Protein AF-A0A838EWS7-F1 (afdb_monomer)

Sequence (296 aa):
MIYLFLLLASFSAFATADIKCEATYDDVGITRQKVNSFNDYYYCFGFHHGRDRAWMMDYFRRVAQGRNAEVYGYSSLKSDLMMKLLDLPKLAARLYEGLPEQNKAWLKAYAQGATLGFQEGKNSQEFKDLDYAPEDWLPEHSILVLVLQSFDQTRKTFFRDYEEEKLKEKWKDKTEELFNEDTVPWSNTILKQGEYVTKTESVNTSYTPAQKLKLWENFPDVFGKESGSNNWVVGKAKSKDGYAMLANDPHLDLKTPLFWYWINIQTPEMNVIGGSVPGVPVIVSGTNGKVAWGLT

Secondary structure (DSSP, 8-state):
-----------------------EE-TT--EEEE-SSHHHHHHHHHHHHHHHHHHHHHHHHHHHHT-THHHHGGGGHHHHHHHHHHTHHHHHHHHHHTS-HHHHHHHHHHHHHHHHHHHHHTTSHHHHHTT-------HHHHHHHHHHHHHHHHHHHHHHHHHHHHHHHHHGGGHHHHHS--SS-TTT----TT-------------------TTGGGS--TT-S-EEEEEEEE-GGGSTTS--EEEEEEEE---SS-S-EEEEEE-SS-EEEEEE-TT--SEEEEE-SS-EE---

Solvent-accessible surface area (backbone atoms only — not comparable to full-atom values): 17131 Å² total; per-residue (Å²): 135,88,84,84,84,80,81,76,77,75,76,78,76,71,81,74,74,83,79,74,75,71,62,49,64,52,99,86,65,43,43,36,35,74,41,85,37,73,57,50,45,30,16,38,52,18,20,52,36,10,36,78,34,29,62,60,33,45,50,47,46,25,47,36,56,27,48,40,29,83,71,60,35,78,84,30,43,61,31,14,56,51,31,46,75,67,42,40,58,63,51,16,47,54,53,50,71,72,45,57,69,69,58,47,51,40,34,43,31,18,16,55,19,20,36,56,15,30,73,60,15,45,72,40,67,70,30,62,78,58,73,50,73,76,76,78,50,51,46,39,49,28,46,27,41,52,50,44,51,52,49,57,56,56,59,71,47,46,64,61,56,52,51,48,51,53,46,38,69,74,46,49,91,55,31,58,82,76,66,47,76,65,91,66,64,74,92,74,58,81,75,53,96,83,66,65,81,79,72,74,78,78,75,82,74,78,72,79,67,87,71,62,67,67,70,64,76,36,55,74,66,83,86,42,86,58,76,53,49,41,75,49,76,44,52,33,93,78,35,96,86,58,52,68,46,79,50,66,47,70,45,62,58,93,50,88,77,56,73,64,44,59,42,31,49,28,35,90,90,45,45,39,39,27,32,19,49,62,58,40,102,49,71,65,30,35,33,48,91,83,57,74,54,58,62,111

Structure (mmCIF, N/CA/C/O backbone):
data_AF-A0A838EWS7-F1
#
_entry.id   AF-A0A838EWS7-F1
#
loop_
_atom_site.group_PDB
_atom_site.id
_atom_site.type_symbol
_atom_site.label_atom_id
_atom_site.label_alt_id
_atom_site.label_comp_id
_atom_site.label_asym_id
_atom_site.label_entity_id
_atom_site.label_seq_id
_atom_site.pdbx_PDB_ins_code
_atom_site.Cartn_x
_atom_site.Cartn_y
_atom_site.Cartn_z
_atom_site.occupancy
_atom_site.B_iso_or_equiv
_atom_site.auth_seq_id
_atom_site.auth_comp_id
_atom_site.auth_asym_id
_atom_site.auth_atom_id
_atom_site.pdbx_PDB_model_num
ATOM 1 N N . MET A 1 1 ? 42.066 28.116 9.489 1.00 34.12 1 MET A N 1
ATOM 2 C CA . MET A 1 1 ? 41.026 28.506 8.508 1.00 34.12 1 MET A CA 1
ATOM 3 C C . MET A 1 1 ? 40.330 27.220 8.083 1.00 34.12 1 MET A C 1
ATOM 5 O O . MET A 1 1 ? 40.913 26.496 7.298 1.00 34.12 1 MET A O 1
ATOM 9 N N . ILE A 1 2 ? 39.343 26.703 8.834 1.00 29.03 2 ILE A N 1
ATOM 10 C CA . ILE A 1 2 ? 37.903 27.081 8.852 1.00 29.03 2 ILE A CA 1
ATOM 11 C C . ILE A 1 2 ? 37.365 27.024 7.398 1.00 29.03 2 ILE A C 1
ATOM 13 O O . ILE A 1 2 ? 37.847 27.792 6.578 1.00 29.03 2 ILE A O 1
ATOM 17 N N . TYR A 1 3 ? 36.501 26.096 6.967 1.00 27.31 3 TYR A N 1
ATOM 18 C CA . TYR A 1 3 ? 35.170 25.793 7.501 1.00 27.31 3 TYR A CA 1
ATOM 19 C C . TYR A 1 3 ? 34.743 24.323 7.343 1.00 27.31 3 TYR A C 1
ATOM 21 O O . TYR A 1 3 ? 34.798 23.733 6.270 1.00 27.31 3 TYR A O 1
ATOM 29 N N . LEU A 1 4 ? 34.241 23.811 8.463 1.00 27.64 4 LEU A N 1
ATOM 30 C CA . LEU A 1 4 ? 33.400 22.643 8.670 1.00 27.64 4 LEU A CA 1
ATOM 31 C C . LEU A 1 4 ? 31.947 23.085 8.398 1.00 27.64 4 LEU A C 1
ATOM 33 O O . LEU A 1 4 ? 31.461 23.971 9.100 1.00 27.64 4 LEU A O 1
ATOM 37 N N . PHE A 1 5 ? 31.252 22.517 7.410 1.00 28.75 5 PHE A N 1
ATOM 38 C CA . PHE A 1 5 ? 29.795 22.675 7.284 1.00 28.75 5 PHE A CA 1
ATOM 39 C C . PHE A 1 5 ? 29.113 21.420 7.834 1.00 28.75 5 PHE A C 1
ATOM 41 O O . PHE A 1 5 ? 28.802 20.474 7.117 1.00 28.75 5 PHE A O 1
ATOM 48 N N . LEU A 1 6 ? 28.916 21.429 9.154 1.00 29.55 6 LEU A N 1
ATOM 49 C CA . LEU A 1 6 ? 27.905 20.635 9.843 1.00 29.55 6 LEU A CA 1
ATOM 50 C C . LEU A 1 6 ? 26.537 21.219 9.477 1.00 29.55 6 LEU A C 1
ATOM 52 O O . LEU A 1 6 ? 26.121 22.233 10.035 1.00 29.55 6 LEU A O 1
ATOM 56 N N . LEU A 1 7 ? 25.827 20.583 8.549 1.00 28.06 7 LEU A N 1
ATOM 57 C CA . LEU A 1 7 ? 24.380 20.748 8.446 1.00 28.06 7 LEU A CA 1
ATOM 58 C C . LEU A 1 7 ? 23.741 19.861 9.517 1.00 28.06 7 LEU A C 1
ATOM 60 O O . LEU A 1 7 ? 23.366 18.716 9.281 1.00 28.06 7 LEU A O 1
ATOM 64 N N . LEU A 1 8 ? 23.669 20.410 10.730 1.00 30.83 8 LEU A N 1
ATOM 65 C CA . LEU A 1 8 ? 22.734 19.969 11.756 1.00 30.83 8 LEU A CA 1
ATOM 66 C C . LEU A 1 8 ? 21.324 20.265 11.237 1.00 30.83 8 LEU A C 1
ATOM 68 O O . LEU A 1 8 ? 20.799 21.360 11.428 1.00 30.83 8 LEU A O 1
ATOM 72 N N . ALA A 1 9 ? 20.715 19.291 10.565 1.00 30.58 9 ALA A N 1
ATOM 73 C CA . ALA A 1 9 ? 19.267 19.236 10.479 1.00 30.58 9 ALA A CA 1
ATOM 74 C C . ALA A 1 9 ? 18.768 18.878 11.882 1.00 30.58 9 ALA A C 1
ATOM 76 O O . ALA A 1 9 ? 18.755 17.719 12.296 1.00 30.58 9 ALA A O 1
ATOM 77 N N . SER A 1 10 ? 18.441 19.911 12.650 1.00 30.84 10 SER A N 1
ATOM 78 C CA . SER A 1 10 ? 17.681 19.807 13.882 1.00 30.84 10 SER A CA 1
ATOM 79 C C . SER A 1 10 ? 16.325 19.188 13.553 1.00 30.84 10 SER A C 1
ATOM 81 O O . SER A 1 10 ? 15.380 19.877 13.169 1.00 30.84 10 SER A O 1
ATOM 83 N N . PHE A 1 11 ? 16.225 17.867 13.704 1.00 35.53 11 PHE A N 1
ATOM 84 C CA . PHE A 1 11 ? 14.934 17.212 13.832 1.00 35.53 11 PHE A CA 1
ATOM 85 C C . PHE A 1 11 ? 14.245 17.833 15.040 1.00 35.53 11 PHE A C 1
ATOM 87 O O . PHE A 1 11 ? 14.649 17.649 16.189 1.00 35.53 11 PHE A O 1
ATOM 94 N N . SER A 1 12 ? 13.224 18.635 14.762 1.00 34.31 12 SER A N 1
ATOM 95 C CA . SER A 1 12 ? 12.277 19.081 15.764 1.00 34.31 12 SER A CA 1
ATOM 96 C C . SER A 1 12 ? 11.575 17.817 16.244 1.00 34.31 12 SER A C 1
ATOM 98 O O . SER A 1 12 ? 10.679 17.298 15.580 1.00 34.31 12 SER A O 1
ATOM 100 N N . ALA A 1 13 ? 12.040 17.277 17.369 1.00 37.78 13 ALA A N 1
ATOM 101 C CA . ALA A 1 13 ? 11.296 16.303 18.137 1.00 37.78 13 ALA A CA 1
ATOM 102 C C . ALA A 1 13 ? 10.003 16.996 18.577 1.00 37.78 13 ALA A C 1
ATOM 104 O O . ALA A 1 13 ? 9.960 17.684 19.596 1.00 37.78 13 ALA A O 1
ATOM 105 N N . PHE A 1 14 ? 8.946 16.865 17.776 1.00 38.53 14 PHE A N 1
ATOM 106 C CA . PHE A 1 14 ? 7.611 16.960 18.332 1.00 38.53 14 PHE A CA 1
ATOM 107 C C . PHE A 1 14 ? 7.547 15.856 19.377 1.00 38.53 14 PHE A C 1
ATOM 109 O O . PHE A 1 14 ? 7.643 14.678 19.041 1.00 38.53 14 PHE A O 1
ATOM 116 N N . ALA A 1 15 ? 7.477 16.252 20.644 1.00 38.16 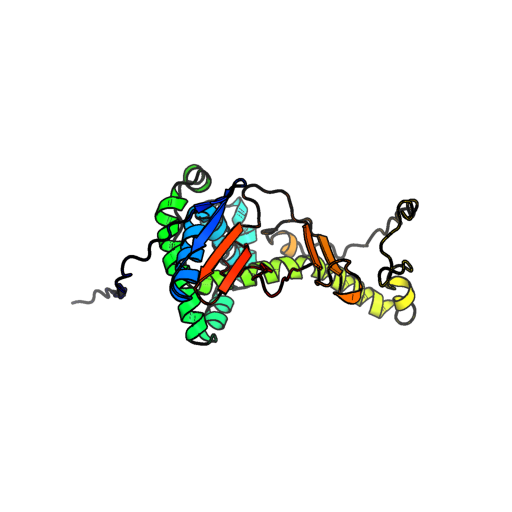15 ALA A N 1
ATOM 117 C CA . ALA A 1 15 ? 7.163 15.353 21.733 1.00 38.16 15 ALA A CA 1
ATOM 118 C C . ALA A 1 15 ? 5.838 14.662 21.380 1.00 38.16 15 ALA A C 1
ATOM 120 O O . ALA A 1 15 ? 4.768 15.264 21.468 1.00 38.16 15 ALA A O 1
ATOM 121 N N . THR A 1 16 ? 5.919 13.423 20.898 1.00 47.06 16 THR A N 1
ATOM 122 C CA . THR A 1 16 ? 4.774 12.539 20.714 1.00 47.06 16 THR A CA 1
ATOM 123 C C . THR A 1 16 ? 4.310 12.178 22.114 1.00 47.06 16 THR A C 1
ATOM 125 O O . THR A 1 16 ? 4.843 11.256 22.726 1.00 47.06 16 THR A O 1
ATOM 128 N N . ALA A 1 17 ? 3.400 12.967 22.676 1.00 45.25 17 ALA A N 1
ATOM 129 C CA . ALA A 1 17 ? 2.728 12.606 23.912 1.00 45.25 17 ALA A CA 1
ATOM 130 C C . ALA A 1 17 ? 2.122 11.202 23.738 1.00 45.25 17 ALA A C 1
ATOM 132 O O . ALA A 1 17 ? 1.230 11.057 22.916 1.00 45.25 17 ALA A O 1
ATOM 133 N N . ASP A 1 18 ? 2.667 10.196 24.433 1.00 63.56 18 ASP A N 1
ATOM 134 C CA . ASP A 1 18 ? 2.135 8.849 24.709 1.00 63.56 18 ASP A CA 1
ATOM 135 C C . ASP A 1 18 ? 1.035 8.296 23.766 1.00 63.56 18 ASP A C 1
ATOM 137 O O . ASP A 1 18 ? 0.013 7.784 24.234 1.00 63.56 18 ASP A O 1
ATOM 141 N N . ILE A 1 19 ? 1.205 8.351 22.436 1.00 71.69 19 ILE A N 1
ATOM 142 C CA . ILE A 1 19 ? 0.268 7.688 21.517 1.00 71.69 19 ILE A CA 1
ATOM 143 C C . ILE A 1 19 ? 0.533 6.188 21.619 1.00 71.69 19 ILE A C 1
ATOM 145 O O . ILE A 1 19 ? 1.453 5.648 21.005 1.00 71.69 19 ILE A O 1
ATOM 149 N N . LYS A 1 20 ? -0.274 5.508 22.430 1.00 81.75 20 LYS A N 1
ATOM 150 C CA . LYS A 1 20 ? -0.198 4.062 22.605 1.00 81.75 20 LYS A CA 1
ATOM 151 C C . LYS A 1 20 ? -0.985 3.364 21.509 1.00 81.75 20 LYS A C 1
ATOM 153 O O . LYS A 1 20 ? -2.216 3.388 21.503 1.00 81.75 20 LYS A O 1
ATOM 158 N N . CYS A 1 21 ? -0.276 2.693 20.606 1.00 89.00 21 CYS A N 1
ATOM 159 C CA . CYS A 1 21 ? -0.895 1.901 19.549 1.00 89.00 21 CYS A CA 1
ATOM 160 C C . CYS A 1 21 ? -1.284 0.486 20.006 1.00 89.00 21 CYS A C 1
ATOM 162 O O . CYS A 1 21 ? -1.006 -0.505 19.332 1.00 89.00 21 CYS A O 1
ATOM 164 N N . GLU A 1 22 ? -1.914 0.394 21.179 1.00 86.88 22 GLU A N 1
ATOM 165 C CA . GLU A 1 22 ? -2.384 -0.866 21.751 1.00 86.88 22 GLU A CA 1
ATOM 166 C C . GLU A 1 22 ? -3.564 -1.398 20.930 1.00 86.88 22 GLU A C 1
ATOM 168 O O . GLU A 1 22 ? -4.599 -0.742 20.791 1.00 86.88 22 GLU A O 1
ATOM 173 N N . ALA A 1 23 ? -3.395 -2.593 20.368 1.00 90.31 23 ALA A N 1
ATOM 174 C CA . ALA A 1 23 ? -4.413 -3.267 19.580 1.00 90.31 23 ALA A CA 1
ATOM 175 C C . ALA A 1 23 ? -4.850 -4.572 20.243 1.00 90.31 23 ALA A C 1
ATOM 177 O O . ALA A 1 23 ? -4.086 -5.243 20.934 1.00 90.31 23 ALA A O 1
ATOM 178 N N . THR A 1 24 ? -6.099 -4.929 19.979 1.00 94.12 24 THR A N 1
ATOM 179 C CA . THR A 1 24 ? -6.646 -6.263 20.233 1.00 94.12 24 THR A CA 1
ATOM 180 C C . THR A 1 24 ? -6.679 -7.039 18.923 1.00 94.12 24 THR A C 1
ATOM 182 O O . THR A 1 24 ? -6.632 -6.437 17.851 1.00 94.12 24 THR A O 1
ATOM 185 N N . TYR A 1 25 ? -6.777 -8.360 18.999 1.00 93.81 25 TYR A N 1
ATOM 186 C CA . TYR A 1 25 ? -6.922 -9.223 17.830 1.00 93.81 25 TYR A CA 1
ATOM 187 C C . TYR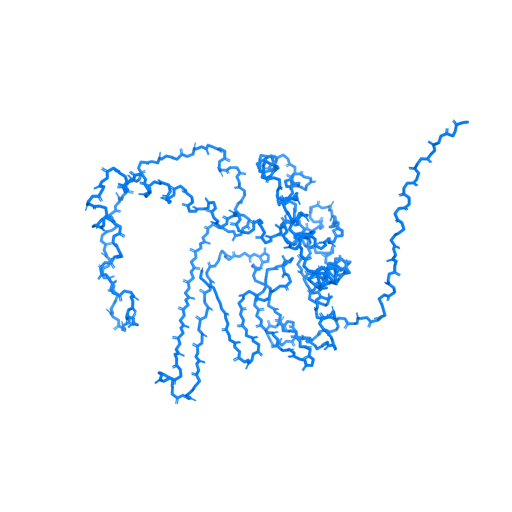 A 1 25 ? -8.222 -10.001 17.966 1.00 93.81 25 TYR A C 1
ATOM 189 O O . TYR A 1 25 ? -8.586 -10.389 19.078 1.00 93.81 25 TYR A O 1
ATOM 197 N N . ASP A 1 26 ? -8.935 -10.191 16.859 1.00 91.12 26 ASP A N 1
ATOM 198 C CA . ASP A 1 26 ? -10.060 -11.126 16.839 1.00 91.12 26 ASP A CA 1
ATOM 199 C C . ASP A 1 26 ? -9.598 -12.572 16.605 1.00 91.12 26 ASP A C 1
ATOM 201 O O . ASP A 1 26 ? -8.404 -12.849 16.472 1.00 91.12 26 ASP A O 1
ATOM 205 N N . ASP A 1 27 ? -10.553 -13.502 16.571 1.00 93.12 27 ASP A N 1
ATOM 206 C CA . ASP A 1 27 ? -10.301 -14.948 16.516 1.00 93.12 27 ASP A CA 1
ATOM 207 C C . ASP A 1 27 ? -9.531 -15.402 15.261 1.00 93.12 27 ASP A C 1
ATOM 209 O O . ASP A 1 27 ? -8.996 -16.509 15.232 1.00 93.12 27 ASP A O 1
ATOM 213 N N . VAL A 1 28 ? -9.459 -14.557 14.225 1.00 89.19 28 VAL A N 1
ATOM 214 C CA . VAL A 1 28 ? -8.700 -14.808 12.986 1.00 89.19 28 VAL A CA 1
ATOM 215 C C . VAL A 1 28 ? -7.443 -13.936 12.873 1.00 89.19 28 VAL A C 1
ATOM 217 O O . VAL A 1 28 ? -6.773 -13.945 11.842 1.00 89.19 28 VAL A O 1
ATOM 220 N N . GLY A 1 29 ? -7.096 -13.206 13.936 1.00 88.38 29 GLY A N 1
ATOM 221 C CA . GLY A 1 29 ? -5.864 -12.430 14.037 1.00 88.38 29 GLY A CA 1
ATOM 222 C C . GLY A 1 29 ? -5.916 -11.045 13.391 1.00 88.38 29 GLY A C 1
ATOM 223 O O . GLY A 1 29 ? -4.859 -10.448 13.189 1.00 88.38 29 GLY A O 1
ATOM 224 N N . ILE A 1 30 ? -7.097 -10.504 13.065 1.00 92.44 30 ILE A N 1
ATOM 225 C CA . ILE A 1 30 ? -7.194 -9.146 12.512 1.00 92.44 30 ILE A CA 1
ATOM 226 C C . ILE A 1 30 ? -6.965 -8.127 13.626 1.00 92.44 30 ILE A C 1
ATOM 228 O O . ILE A 1 30 ? -7.642 -8.139 14.657 1.00 92.44 30 ILE A O 1
ATOM 232 N N . THR A 1 31 ? -6.039 -7.201 13.383 1.00 94.44 31 THR A N 1
ATOM 233 C CA . THR A 1 31 ? -5.742 -6.073 14.268 1.00 94.44 31 THR A CA 1
ATOM 234 C C . THR A 1 31 ? -6.969 -5.171 14.415 1.00 94.44 31 THR A C 1
ATOM 236 O O . THR A 1 31 ? -7.507 -4.660 13.429 1.00 94.44 31 THR A O 1
ATOM 239 N N . ARG A 1 32 ? -7.397 -4.933 15.656 1.00 95.50 32 ARG A N 1
ATOM 240 C CA . ARG A 1 32 ? -8.494 -4.030 16.017 1.00 95.50 32 ARG A CA 1
ATOM 241 C C . ARG A 1 32 ? -8.025 -2.982 17.001 1.00 95.50 3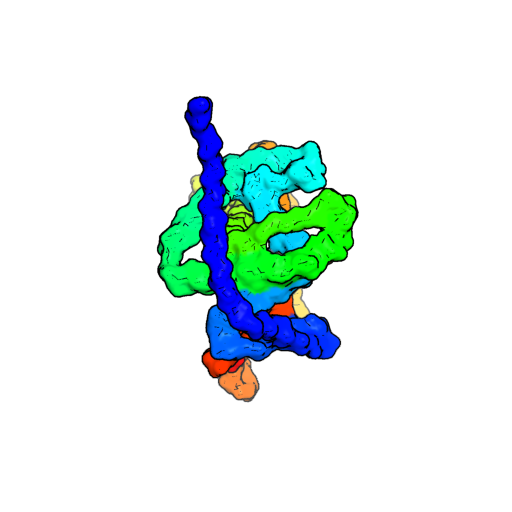2 ARG A C 1
ATOM 243 O O . ARG A 1 32 ? -7.532 -3.310 18.083 1.00 95.50 32 ARG A O 1
ATOM 250 N N . GLN A 1 33 ? -8.259 -1.723 16.662 1.00 94.31 33 GLN A N 1
ATOM 251 C CA . GLN A 1 33 ? -7.805 -0.608 17.471 1.00 94.31 33 GLN A CA 1
ATOM 252 C C . GLN A 1 33 ? -8.841 0.509 17.576 1.00 94.31 33 GLN A C 1
ATOM 254 O O . GLN A 1 33 ? -9.512 0.857 16.607 1.00 94.31 33 GLN A O 1
ATOM 259 N N . LYS A 1 34 ? -8.925 1.107 18.767 1.00 95.31 34 LYS A N 1
ATOM 260 C CA . LYS A 1 34 ? -9.632 2.365 19.014 1.00 95.31 34 LYS A CA 1
ATOM 261 C C . LYS A 1 34 ? -8.615 3.465 19.294 1.00 95.31 34 LYS A C 1
ATOM 263 O O . LYS A 1 34 ? -7.664 3.246 20.037 1.00 95.31 34 LYS A O 1
ATOM 268 N N . VAL A 1 35 ? -8.827 4.629 18.705 1.00 95.19 35 VAL A N 1
ATOM 269 C CA . VAL A 1 35 ? -7.994 5.825 18.845 1.00 95.19 35 VAL A CA 1
ATOM 270 C C . VAL A 1 35 ? -8.886 7.058 18.981 1.00 95.19 35 VAL A C 1
ATOM 272 O O . VAL A 1 35 ? -10.084 6.992 18.716 1.00 95.19 35 VAL A O 1
ATOM 275 N N . ASN A 1 36 ? -8.322 8.189 19.403 1.00 92.19 36 ASN A N 1
ATOM 276 C CA . ASN A 1 36 ? -9.114 9.364 19.781 1.00 92.19 36 ASN A CA 1
ATOM 277 C C . ASN A 1 36 ? -9.203 10.428 18.683 1.00 92.19 36 ASN A C 1
ATOM 279 O O . ASN A 1 36 ? -10.018 11.340 18.787 1.00 92.19 36 ASN A O 1
ATOM 283 N N . SER A 1 37 ? -8.373 10.337 17.642 1.00 92.88 37 SER A N 1
ATOM 284 C CA . SER A 1 37 ? -8.322 11.331 16.573 1.00 92.88 37 SER A CA 1
ATOM 285 C C . SER A 1 37 ? -7.896 10.727 15.235 1.00 92.88 37 SER A C 1
ATOM 287 O O . SER A 1 37 ? -7.316 9.642 15.170 1.00 92.88 37 SER A O 1
ATOM 289 N N . PHE A 1 38 ? -8.120 11.469 14.148 1.00 91.94 38 PHE A N 1
ATOM 290 C CA . PHE A 1 38 ? -7.576 11.115 12.834 1.00 91.94 38 PHE A CA 1
ATOM 291 C C . PHE A 1 38 ? -6.045 11.086 12.810 1.00 91.94 38 PHE A C 1
ATOM 293 O O . PHE A 1 38 ? -5.462 10.293 12.079 1.00 91.94 38 PHE A O 1
ATOM 300 N N . ASN A 1 39 ? -5.377 11.932 13.595 1.00 94.06 39 ASN A N 1
ATOM 301 C CA . ASN A 1 39 ? -3.919 11.921 13.648 1.00 94.06 39 ASN A CA 1
ATOM 302 C C . ASN A 1 39 ? -3.403 10.613 14.268 1.00 94.06 39 ASN A C 1
ATOM 304 O O . ASN A 1 39 ? -2.522 9.971 13.698 1.00 94.06 39 ASN A O 1
ATOM 308 N N . ASP A 1 40 ? -4.022 10.177 15.368 1.00 95.25 40 ASP A N 1
ATOM 309 C CA . ASP A 1 40 ? -3.713 8.899 16.021 1.00 95.25 40 ASP A CA 1
ATOM 310 C C . ASP A 1 40 ? -4.063 7.710 15.121 1.00 95.25 40 ASP A C 1
ATOM 312 O O . ASP A 1 40 ? -3.337 6.719 15.106 1.00 95.25 40 ASP A O 1
ATOM 316 N N . TYR A 1 41 ? -5.140 7.819 14.330 1.00 95.94 41 TYR A N 1
ATOM 317 C CA . TYR A 1 41 ? -5.495 6.825 13.314 1.00 95.94 41 TYR A CA 1
ATOM 318 C C . TYR A 1 41 ? -4.335 6.607 12.347 1.00 95.94 41 TYR A C 1
ATOM 320 O O . TYR A 1 41 ? -3.869 5.480 12.209 1.00 95.94 41 TYR A O 1
ATOM 328 N N . TYR A 1 42 ? -3.831 7.668 11.708 1.00 97.69 42 TYR A N 1
ATOM 329 C CA . TYR A 1 42 ? -2.754 7.526 10.729 1.00 97.69 42 TYR A CA 1
ATOM 330 C C . TYR A 1 42 ? -1.451 7.081 11.386 1.00 97.69 42 TYR A C 1
ATOM 332 O O . TYR A 1 42 ? -0.785 6.199 10.849 1.00 97.69 42 TYR A O 1
ATOM 340 N N . TYR A 1 43 ? -1.126 7.627 12.561 1.00 98.00 43 TYR A N 1
ATOM 341 C CA . TYR A 1 43 ? 0.044 7.219 13.333 1.00 98.00 43 TYR A CA 1
ATOM 342 C C . TYR A 1 43 ? 0.012 5.724 13.661 1.00 98.00 43 TYR A C 1
ATOM 344 O O . TYR A 1 43 ? 0.930 4.990 13.302 1.00 98.00 43 TYR A O 1
ATOM 352 N N . CYS A 1 44 ? -1.067 5.227 14.261 1.00 97.56 44 CYS A N 1
ATOM 353 C CA . CYS A 1 44 ? -1.137 3.820 14.626 1.00 97.56 44 CYS A CA 1
ATOM 354 C C . CYS A 1 44 ? -1.326 2.886 13.432 1.00 97.56 44 CYS A C 1
ATOM 356 O O . CYS A 1 44 ? -0.811 1.771 13.449 1.00 97.56 44 CYS A O 1
ATOM 358 N N . PHE A 1 45 ? -1.967 3.344 12.357 1.00 97.94 45 PHE A N 1
ATOM 359 C CA . PHE A 1 45 ? -1.985 2.605 11.100 1.00 97.94 45 PHE A CA 1
ATOM 360 C C . PHE A 1 45 ? -0.562 2.403 10.560 1.00 97.94 45 PHE A C 1
ATOM 362 O O . PHE A 1 45 ? -0.176 1.288 10.209 1.00 97.94 45 PHE A O 1
ATOM 369 N N . GLY A 1 46 ? 0.245 3.468 10.571 1.00 98.38 46 GLY A N 1
ATOM 370 C CA . GLY A 1 46 ? 1.665 3.405 10.245 1.00 98.38 46 GLY A CA 1
ATOM 371 C C . GLY A 1 46 ? 2.407 2.431 11.144 1.00 98.38 46 GLY A C 1
ATOM 372 O O . GLY A 1 46 ? 3.100 1.557 10.634 1.00 98.38 46 GLY A O 1
ATOM 373 N N . PHE A 1 47 ? 2.214 2.531 12.461 1.00 98.31 47 PHE A N 1
ATOM 374 C CA . PHE A 1 47 ? 2.846 1.645 13.439 1.00 98.31 47 PHE A CA 1
ATOM 375 C C . PHE A 1 47 ? 2.578 0.168 13.154 1.00 98.31 47 PHE A C 1
ATOM 377 O O . PHE A 1 47 ? 3.529 -0.603 13.082 1.00 98.31 47 PHE A O 1
ATOM 384 N N . HIS A 1 48 ? 1.324 -0.226 12.923 1.00 97.69 48 HIS A N 1
ATOM 385 C CA . HIS A 1 48 ? 0.975 -1.624 12.646 1.00 97.69 48 HIS A CA 1
ATOM 386 C C . HIS A 1 48 ? 1.557 -2.126 11.324 1.00 97.69 48 HIS A C 1
ATOM 388 O O . HIS A 1 48 ? 2.135 -3.211 11.278 1.00 97.69 48 HIS A O 1
ATOM 394 N N . HIS A 1 49 ? 1.499 -1.315 10.262 1.00 98.19 49 HIS A N 1
ATOM 395 C CA . HIS A 1 49 ? 2.195 -1.629 9.013 1.00 98.19 49 HIS A CA 1
ATOM 396 C C . HIS A 1 49 ? 3.710 -1.777 9.229 1.00 98.19 49 HIS A C 1
ATOM 398 O O . HIS A 1 49 ? 4.309 -2.734 8.745 1.00 98.19 49 HIS A O 1
ATOM 404 N N . GLY A 1 50 ? 4.329 -0.864 9.978 1.00 98.12 50 GLY A N 1
ATOM 405 C CA . GLY A 1 50 ? 5.757 -0.896 10.265 1.00 98.12 50 GLY A CA 1
ATOM 406 C C . GLY A 1 50 ? 6.160 -2.106 11.100 1.00 98.12 50 GLY A C 1
ATOM 407 O O . GLY A 1 50 ? 7.126 -2.781 10.773 1.00 98.12 50 GLY A O 1
ATOM 408 N N . ARG A 1 51 ? 5.403 -2.432 12.144 1.00 96.88 51 ARG A N 1
ATOM 409 C CA . ARG A 1 51 ? 5.675 -3.577 13.015 1.00 96.88 51 ARG A CA 1
ATOM 410 C C . ARG A 1 51 ? 5.547 -4.899 12.261 1.00 96.88 51 ARG A C 1
ATOM 412 O O . ARG A 1 51 ? 6.445 -5.732 12.329 1.00 96.88 51 ARG A O 1
ATOM 419 N N . ASP A 1 52 ? 4.460 -5.067 11.511 1.00 95.88 52 ASP A N 1
ATOM 420 C CA . ASP A 1 52 ? 4.093 -6.370 10.947 1.00 95.88 52 ASP A CA 1
ATOM 421 C C . ASP A 1 52 ? 4.634 -6.591 9.531 1.00 95.88 52 ASP A C 1
ATOM 423 O O . ASP A 1 52 ? 4.755 -7.731 9.086 1.00 95.88 52 ASP A O 1
ATOM 427 N N . ARG A 1 53 ? 4.913 -5.512 8.787 1.00 97.25 53 ARG A N 1
ATOM 428 C CA . ARG A 1 53 ? 5.233 -5.543 7.349 1.00 97.25 53 ARG A CA 1
ATOM 429 C C . ARG A 1 53 ? 6.453 -4.690 6.983 1.00 97.25 53 ARG A C 1
ATOM 431 O O . ARG A 1 53 ? 6.589 -4.319 5.816 1.00 97.25 53 ARG A O 1
ATOM 438 N N . ALA A 1 54 ? 7.355 -4.413 7.933 1.00 98.00 54 ALA A N 1
ATOM 439 C CA . ALA A 1 54 ? 8.551 -3.585 7.714 1.00 98.00 54 ALA A CA 1
ATOM 440 C C . ALA A 1 54 ? 9.336 -3.959 6.452 1.00 98.00 54 ALA A C 1
ATOM 442 O O . ALA A 1 54 ? 9.625 -3.093 5.628 1.00 98.00 54 ALA A O 1
ATOM 443 N N . TRP A 1 55 ? 9.657 -5.244 6.284 1.00 97.25 55 TRP A N 1
ATOM 444 C CA . TRP A 1 55 ? 10.441 -5.698 5.138 1.00 97.25 55 TRP A CA 1
ATOM 445 C C . TRP A 1 55 ? 9.711 -5.476 3.815 1.00 97.25 55 TRP A C 1
ATOM 447 O O . TRP A 1 55 ? 10.298 -4.969 2.867 1.00 97.25 55 TRP A O 1
ATOM 457 N N . MET A 1 56 ? 8.407 -5.764 3.761 1.00 96.81 56 MET A N 1
ATOM 458 C CA . MET A 1 56 ? 7.602 -5.558 2.555 1.00 96.81 56 MET A CA 1
ATOM 459 C C . MET A 1 56 ? 7.509 -4.069 2.188 1.00 96.81 56 MET A C 1
ATOM 461 O O . MET A 1 56 ? 7.635 -3.714 1.017 1.00 96.81 56 MET A O 1
ATOM 465 N N . MET A 1 57 ? 7.347 -3.192 3.183 1.00 98.31 57 MET A N 1
ATOM 466 C CA . MET A 1 57 ? 7.367 -1.741 2.980 1.00 98.31 57 MET A CA 1
ATOM 467 C C . MET A 1 57 ? 8.711 -1.264 2.418 1.00 98.31 57 MET A C 1
ATOM 469 O O . MET A 1 57 ? 8.743 -0.532 1.426 1.00 98.31 57 MET A O 1
ATOM 473 N N . ASP A 1 58 ? 9.819 -1.686 3.032 1.00 98.06 58 ASP A N 1
ATOM 474 C CA . ASP A 1 58 ? 11.166 -1.328 2.588 1.00 98.06 58 ASP A CA 1
ATOM 475 C C . ASP A 1 58 ? 11.470 -1.873 1.184 1.00 98.06 58 ASP A C 1
ATOM 477 O O . ASP A 1 58 ? 11.945 -1.123 0.330 1.00 98.06 58 ASP A O 1
ATOM 481 N N . TYR A 1 59 ? 11.095 -3.125 0.907 1.00 96.81 59 TYR A N 1
ATOM 482 C CA . TYR A 1 59 ? 11.209 -3.746 -0.410 1.00 96.81 59 TYR A CA 1
ATOM 483 C C . TYR A 1 59 ? 10.484 -2.928 -1.487 1.00 96.81 59 TYR A C 1
ATOM 485 O O . TYR A 1 59 ? 11.095 -2.559 -2.492 1.00 96.81 59 TYR A O 1
ATOM 493 N N . PHE A 1 60 ? 9.215 -2.559 -1.271 1.00 97.56 60 PHE A N 1
ATOM 494 C CA . PHE A 1 60 ? 8.462 -1.751 -2.238 1.00 97.56 60 PHE A CA 1
ATOM 495 C C . PHE A 1 60 ? 9.116 -0.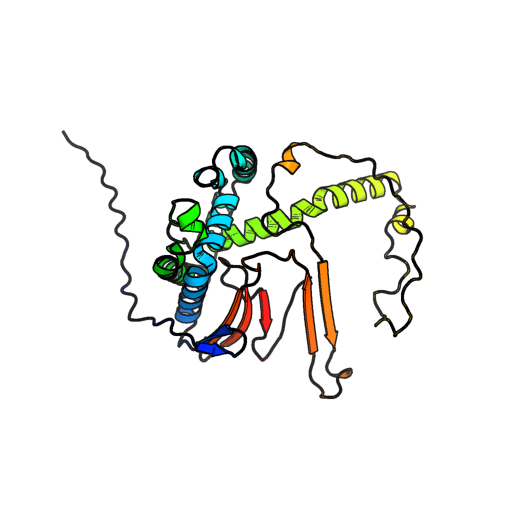391 -2.492 1.00 97.56 60 PHE A C 1
ATOM 497 O O . PHE A 1 60 ? 9.269 0.014 -3.647 1.00 97.56 60 PHE A O 1
ATOM 504 N N . ARG A 1 61 ? 9.557 0.303 -1.435 1.00 97.94 61 ARG A N 1
ATOM 505 C CA . ARG A 1 61 ? 10.279 1.574 -1.577 1.00 97.94 61 ARG A CA 1
ATOM 506 C C . ARG A 1 61 ? 11.568 1.397 -2.381 1.00 97.94 61 ARG A C 1
ATOM 508 O O . ARG A 1 61 ? 11.820 2.188 -3.289 1.00 97.94 61 ARG A O 1
ATOM 515 N N . ARG A 1 62 ? 12.379 0.380 -2.075 1.00 97.94 62 ARG A N 1
ATOM 516 C CA . ARG A 1 62 ? 13.658 0.127 -2.759 1.00 97.94 62 ARG A CA 1
ATOM 517 C C . ARG A 1 62 ? 13.460 -0.189 -4.229 1.00 97.94 62 ARG A C 1
ATOM 519 O O . ARG A 1 62 ? 14.189 0.354 -5.057 1.00 97.94 62 ARG A O 1
ATOM 526 N N . VAL A 1 63 ? 12.452 -0.990 -4.570 1.00 97.38 63 VAL A N 1
ATOM 527 C CA . VAL A 1 63 ? 12.102 -1.234 -5.971 1.00 97.38 63 VAL A CA 1
ATOM 528 C C . VAL A 1 63 ? 11.707 0.072 -6.660 1.00 97.38 63 VAL A C 1
ATOM 530 O O . VAL A 1 63 ? 12.254 0.391 -7.713 1.00 97.38 63 VAL A O 1
ATOM 533 N N . ALA A 1 64 ? 10.835 0.879 -6.052 1.00 97.81 64 ALA A N 1
ATOM 534 C CA . ALA A 1 64 ? 10.418 2.156 -6.631 1.00 97.81 64 ALA A CA 1
ATOM 535 C C . ALA A 1 64 ? 11.577 3.156 -6.820 1.00 97.81 64 ALA A C 1
ATOM 537 O O . ALA A 1 64 ? 11.562 3.947 -7.761 1.00 97.81 64 ALA A O 1
ATOM 538 N N . GLN A 1 65 ? 12.586 3.120 -5.946 1.00 98.12 65 GLN A N 1
ATOM 539 C CA . GLN A 1 65 ? 13.793 3.956 -6.023 1.00 98.12 65 GLN A CA 1
ATOM 540 C C . GLN A 1 65 ? 14.877 3.391 -6.964 1.00 98.12 65 GLN A C 1
ATOM 542 O O . GLN A 1 65 ? 15.887 4.061 -7.220 1.00 98.12 65 GLN A O 1
ATOM 547 N N . GLY A 1 66 ? 14.713 2.154 -7.444 1.00 97.69 66 GLY A N 1
ATOM 548 C CA . GLY A 1 66 ? 15.769 1.404 -8.122 1.00 97.69 66 GLY A CA 1
ATOM 549 C C . GLY A 1 66 ? 17.015 1.266 -7.243 1.00 97.69 66 GLY A C 1
ATOM 550 O O . GLY A 1 66 ? 18.101 1.696 -7.636 1.00 97.69 66 GLY A O 1
ATOM 551 N N . ARG A 1 67 ? 16.820 0.775 -6.015 1.00 97.75 67 ARG A N 1
ATOM 552 C CA . ARG A 1 67 ? 17.838 0.542 -4.972 1.00 97.75 67 ARG A CA 1
ATOM 553 C C . ARG A 1 67 ? 17.795 -0.894 -4.433 1.00 97.75 67 ARG A C 1
ATOM 555 O O . ARG A 1 67 ? 18.297 -1.168 -3.344 1.00 97.75 67 ARG A O 1
ATOM 562 N N . ASN A 1 68 ? 17.150 -1.818 -5.138 1.00 96.00 68 ASN A N 1
ATOM 563 C CA . ASN A 1 68 ? 17.009 -3.194 -4.678 1.00 96.00 68 ASN A CA 1
ATOM 564 C C . ASN A 1 68 ? 18.348 -3.962 -4.735 1.00 96.00 68 ASN A C 1
ATOM 566 O O . ASN A 1 68 ? 18.596 -4.849 -3.923 1.00 96.00 68 ASN A O 1
ATOM 570 N N . ALA A 1 69 ? 19.261 -3.585 -5.631 1.00 97.31 69 ALA A N 1
ATOM 571 C CA . ALA A 1 69 ? 20.611 -4.138 -5.735 1.00 97.31 69 ALA A CA 1
ATOM 572 C C . ALA A 1 69 ? 21.498 -3.835 -4.515 1.00 97.31 69 ALA A C 1
ATOM 574 O O . ALA A 1 69 ? 22.489 -4.531 -4.317 1.00 97.31 69 ALA A O 1
ATOM 575 N N . GLU A 1 70 ? 21.142 -2.857 -3.675 1.00 97.19 70 GLU A N 1
ATOM 576 C CA . GLU A 1 70 ? 21.817 -2.633 -2.385 1.00 97.19 70 GLU A CA 1
ATOM 577 C C . GLU A 1 70 ? 21.632 -3.816 -1.423 1.00 97.19 70 GLU A C 1
ATOM 579 O O . GLU A 1 70 ? 22.472 -4.027 -0.557 1.00 97.19 70 GLU A O 1
ATOM 584 N N . VAL A 1 71 ? 20.555 -4.592 -1.597 1.00 96.38 71 VAL A N 1
ATOM 585 C CA . VAL A 1 71 ? 20.207 -5.749 -0.757 1.00 96.38 71 VAL A CA 1
ATOM 586 C C . VAL A 1 71 ? 20.454 -7.066 -1.502 1.00 96.38 71 VAL A C 1
ATOM 588 O O . VAL A 1 71 ? 21.066 -7.983 -0.971 1.00 96.38 71 VAL A O 1
ATOM 591 N N . TYR A 1 72 ? 20.032 -7.163 -2.768 1.00 94.00 72 TYR A N 1
ATOM 592 C CA . TYR A 1 72 ? 20.094 -8.409 -3.557 1.00 94.00 72 TYR A CA 1
ATOM 593 C C . TYR A 1 72 ? 21.283 -8.487 -4.528 1.00 94.00 72 TYR A C 1
ATOM 595 O O . TYR A 1 72 ? 21.401 -9.433 -5.321 1.00 94.00 72 TYR A O 1
ATOM 603 N N . GLY A 1 73 ? 22.151 -7.475 -4.521 1.00 94.69 73 GLY A N 1
ATOM 604 C CA . GLY A 1 73 ? 23.333 -7.402 -5.371 1.00 94.69 73 GLY A CA 1
ATOM 605 C C . GLY A 1 73 ? 23.018 -7.387 -6.870 1.00 94.69 73 GLY A C 1
ATOM 606 O O . GLY A 1 73 ? 21.972 -6.918 -7.331 1.00 94.69 73 GLY A O 1
ATOM 607 N N . TYR A 1 74 ? 23.945 -7.939 -7.657 1.00 94.81 74 TYR A N 1
ATOM 608 C CA . TYR A 1 74 ? 23.921 -7.889 -9.124 1.00 94.81 74 TYR A CA 1
ATOM 609 C C . TYR A 1 74 ? 22.657 -8.470 -9.772 1.00 94.81 74 TYR A C 1
ATOM 611 O O . TYR A 1 74 ? 22.317 -8.071 -10.887 1.00 94.81 74 TYR A O 1
ATOM 619 N N . SER A 1 75 ? 21.946 -9.371 -9.087 1.00 91.75 75 SER A N 1
ATOM 620 C CA . SER A 1 75 ? 20.701 -9.971 -9.585 1.00 91.75 75 SER A CA 1
ATOM 621 C C . SER A 1 75 ? 19.601 -8.931 -9.849 1.00 91.75 75 SER A C 1
ATOM 623 O O . SER A 1 75 ? 18.821 -9.094 -10.784 1.00 91.75 75 SER A O 1
ATOM 625 N N . SER A 1 76 ? 19.587 -7.834 -9.082 1.00 94.44 76 SER A N 1
ATOM 626 C CA . SER A 1 76 ? 18.595 -6.753 -9.178 1.00 94.44 76 SER A CA 1
ATOM 627 C C . SER A 1 76 ? 19.103 -5.514 -9.926 1.00 94.44 76 SER A C 1
ATOM 629 O O . SER A 1 76 ? 18.355 -4.558 -10.117 1.00 94.44 76 SER A O 1
ATOM 631 N N . LEU A 1 77 ? 20.356 -5.503 -10.396 1.00 94.38 77 LEU A N 1
ATOM 632 C CA . LEU A 1 77 ? 20.948 -4.307 -11.008 1.00 94.38 77 LEU A CA 1
ATOM 633 C C . LEU A 1 77 ? 20.204 -3.871 -12.281 1.00 94.38 77 LEU A C 1
ATOM 635 O O . LEU A 1 77 ? 20.010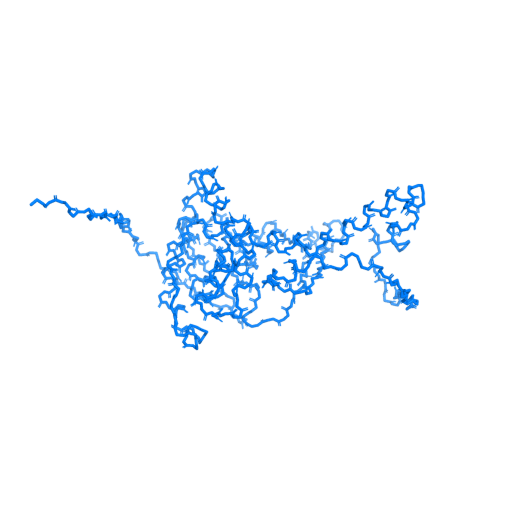 -2.681 -12.515 1.00 94.38 77 LEU A O 1
ATOM 639 N N . LYS A 1 78 ? 19.756 -4.829 -13.101 1.00 92.25 78 LYS A N 1
ATOM 640 C CA . LYS A 1 78 ? 19.006 -4.525 -14.330 1.00 92.25 78 LYS A CA 1
ATOM 641 C C . LYS A 1 78 ? 17.649 -3.892 -14.030 1.00 92.25 78 LYS A C 1
ATOM 643 O O . LYS A 1 78 ? 17.301 -2.903 -14.670 1.00 92.25 78 LYS A O 1
ATOM 648 N N . SER A 1 79 ? 16.912 -4.432 -13.060 1.00 92.50 79 SER A N 1
ATOM 649 C CA . SER A 1 79 ? 15.628 -3.862 -12.648 1.00 92.50 79 SER A CA 1
ATOM 650 C C . SER A 1 79 ? 15.798 -2.495 -12.005 1.00 92.50 79 SER A C 1
ATOM 652 O O . SER A 1 79 ? 15.025 -1.591 -12.300 1.00 92.50 79 SER A O 1
ATOM 654 N N . ASP A 1 80 ? 16.848 -2.300 -11.211 1.00 96.44 80 ASP A N 1
ATOM 655 C CA . ASP A 1 80 ? 17.143 -1.003 -10.607 1.00 96.44 80 ASP A CA 1
ATOM 656 C C . ASP A 1 80 ? 17.414 0.072 -11.655 1.00 96.44 80 ASP A C 1
ATOM 658 O O . ASP A 1 80 ? 16.847 1.161 -11.578 1.00 96.44 80 ASP A O 1
ATOM 662 N N . LEU A 1 81 ? 18.233 -0.239 -12.666 1.00 94.44 81 LEU A N 1
ATOM 663 C CA . LEU A 1 81 ? 18.483 0.675 -13.780 1.00 94.44 81 LEU A CA 1
ATOM 664 C C . LEU A 1 81 ? 17.180 1.046 -14.490 1.00 94.44 81 LEU A C 1
ATOM 666 O O . LEU A 1 81 ? 16.968 2.220 -14.784 1.00 94.44 81 LEU A O 1
ATOM 670 N N . MET A 1 82 ? 16.284 0.079 -14.701 1.00 92.62 82 MET A N 1
ATOM 671 C CA . MET A 1 82 ? 14.983 0.354 -15.304 1.00 92.62 82 MET A CA 1
ATOM 672 C C . MET A 1 82 ? 14.100 1.250 -14.442 1.00 92.62 82 MET A C 1
ATOM 674 O O . MET A 1 82 ? 13.534 2.219 -14.944 1.00 92.62 82 MET A O 1
ATOM 678 N N . MET A 1 83 ? 14.007 0.967 -13.144 1.00 95.56 83 MET A N 1
ATOM 679 C CA . MET A 1 83 ? 13.207 1.762 -12.214 1.00 95.56 83 MET A CA 1
ATOM 680 C C . MET A 1 83 ? 13.753 3.185 -12.059 1.00 95.56 83 MET A C 1
ATOM 682 O O . MET A 1 83 ? 12.973 4.134 -11.978 1.00 95.56 83 MET A O 1
ATOM 686 N N . LYS A 1 84 ? 15.079 3.370 -12.121 1.00 95.75 84 LYS A N 1
ATOM 687 C CA . LYS A 1 84 ? 15.704 4.701 -12.117 1.00 95.75 84 LYS A CA 1
ATOM 688 C C . LYS A 1 84 ? 15.321 5.551 -13.328 1.00 95.75 84 LYS A C 1
ATOM 690 O O . LYS A 1 84 ? 15.206 6.762 -13.176 1.00 95.75 84 LYS A O 1
ATOM 695 N N . LEU A 1 85 ? 15.085 4.951 -14.500 1.00 93.50 85 LEU A N 1
ATOM 696 C CA . LEU A 1 85 ? 14.652 5.696 -15.694 1.00 93.50 85 LEU A CA 1
ATOM 697 C C . LEU A 1 85 ? 13.265 6.331 -15.530 1.00 93.50 85 LEU A C 1
ATOM 699 O O . LEU A 1 85 ? 12.973 7.321 -16.197 1.00 93.50 85 LEU A O 1
ATOM 703 N N . LEU A 1 86 ? 12.420 5.779 -14.656 1.00 94.00 86 LEU A N 1
ATOM 704 C CA . LEU A 1 86 ? 11.082 6.312 -14.390 1.00 94.00 86 LEU A CA 1
ATOM 705 C C . LEU A 1 86 ? 11.098 7.527 -13.453 1.00 94.00 86 LEU A C 1
ATOM 707 O O . LEU A 1 86 ? 10.144 8.301 -13.452 1.00 94.00 86 LEU A O 1
ATOM 711 N N . ASP A 1 87 ? 12.146 7.664 -12.633 1.00 96.50 87 ASP A N 1
ATOM 712 C CA . ASP A 1 87 ? 12.296 8.713 -11.614 1.00 96.50 87 ASP A CA 1
ATOM 713 C C . ASP A 1 87 ? 11.041 8.886 -10.725 1.00 96.50 87 ASP A C 1
ATOM 715 O O . ASP A 1 87 ? 10.583 9.994 -10.416 1.00 96.50 87 ASP A O 1
ATOM 719 N N . LEU A 1 88 ? 10.460 7.752 -10.304 1.00 97.94 88 LEU A N 1
ATOM 720 C CA . LEU A 1 88 ? 9.292 7.727 -9.418 1.00 97.94 88 LEU A CA 1
ATOM 721 C C . LEU A 1 88 ? 9.503 8.509 -8.108 1.00 97.94 88 LEU A C 1
ATOM 723 O O . LEU A 1 88 ? 8.548 9.156 -7.673 1.00 97.94 88 LEU A O 1
ATOM 727 N N . PRO A 1 89 ? 10.704 8.535 -7.484 1.00 98.31 89 PRO A N 1
ATOM 728 C CA . PRO A 1 89 ? 10.938 9.346 -6.290 1.00 98.31 89 PRO A CA 1
ATOM 729 C C . PRO A 1 89 ? 10.681 10.838 -6.519 1.00 98.31 89 PRO A C 1
ATOM 731 O O . PRO A 1 89 ? 9.999 11.473 -5.715 1.00 98.31 89 PRO A O 1
ATOM 734 N N . LYS A 1 90 ? 11.143 11.400 -7.645 1.00 98.19 90 LYS A N 1
ATOM 735 C CA . LYS A 1 90 ? 10.892 12.807 -7.983 1.00 98.19 90 LYS A CA 1
ATOM 736 C C . LYS A 1 90 ? 9.414 13.082 -8.245 1.00 98.19 90 LYS A C 1
ATOM 738 O O . LYS A 1 90 ? 8.922 14.163 -7.917 1.00 98.19 90 LYS A O 1
ATOM 743 N N . LEU A 1 91 ? 8.698 12.130 -8.846 1.00 98.25 91 LEU A N 1
ATOM 744 C CA . LEU A 1 91 ? 7.249 12.232 -9.015 1.00 98.25 91 LEU A CA 1
ATOM 745 C C . LEU A 1 91 ? 6.530 12.216 -7.658 1.00 98.25 91 LEU A C 1
ATOM 747 O O . LEU A 1 91 ? 5.704 13.091 -7.410 1.00 98.25 91 LEU A O 1
ATOM 751 N N . ALA A 1 92 ? 6.874 11.281 -6.770 1.00 98.56 92 ALA A N 1
ATOM 752 C CA . ALA A 1 92 ? 6.276 11.166 -5.442 1.00 98.56 92 ALA A CA 1
ATOM 753 C C . ALA A 1 92 ? 6.512 12.422 -4.587 1.00 98.56 92 ALA A C 1
ATOM 755 O O . ALA A 1 92 ? 5.567 12.923 -3.980 1.00 98.56 92 ALA A O 1
ATOM 756 N N . ALA A 1 93 ? 7.728 12.978 -4.605 1.00 98.38 93 ALA A N 1
ATOM 757 C CA . ALA A 1 93 ? 8.052 14.225 -3.911 1.00 98.38 93 ALA A CA 1
ATOM 758 C C . ALA A 1 93 ? 7.208 15.404 -4.423 1.00 98.38 93 ALA A C 1
ATOM 760 O O . ALA A 1 93 ? 6.576 16.104 -3.636 1.00 98.38 93 ALA A O 1
ATOM 761 N N . ARG A 1 94 ? 7.102 15.572 -5.748 1.00 98.50 94 ARG A N 1
ATOM 762 C CA . ARG A 1 94 ? 6.275 16.627 -6.359 1.00 98.50 94 ARG A CA 1
ATOM 763 C C . ARG A 1 94 ? 4.793 16.478 -6.009 1.00 98.50 94 ARG A C 1
ATOM 765 O O . ARG A 1 94 ? 4.120 17.467 -5.732 1.00 98.50 94 ARG A O 1
ATOM 772 N N . LEU A 1 95 ? 4.274 15.248 -6.044 1.00 98.31 95 LEU A N 1
ATOM 773 C CA . LEU A 1 95 ? 2.891 14.963 -5.661 1.00 98.31 95 LEU A CA 1
ATOM 774 C C . LEU A 1 95 ? 2.660 15.299 -4.187 1.00 98.31 95 LEU A C 1
ATOM 776 O O . LEU A 1 95 ? 1.675 15.958 -3.874 1.00 98.31 95 LEU A O 1
ATOM 780 N N . TYR A 1 96 ? 3.583 14.912 -3.303 1.00 98.50 96 TYR A N 1
ATOM 781 C CA . TYR A 1 96 ? 3.526 15.243 -1.882 1.00 98.50 96 TYR A CA 1
ATOM 782 C C . TYR A 1 96 ? 3.520 16.757 -1.638 1.00 98.50 96 TYR A C 1
ATOM 784 O O . TYR A 1 96 ? 2.686 17.249 -0.879 1.00 98.50 96 TYR A O 1
ATOM 792 N N . GLU A 1 97 ? 4.398 17.510 -2.304 1.00 98.19 97 GLU A N 1
ATOM 793 C CA . GLU A 1 97 ? 4.462 18.974 -2.208 1.00 98.19 97 GLU A CA 1
ATOM 794 C C . GLU A 1 97 ? 3.142 19.647 -2.610 1.00 98.19 97 GLU A C 1
ATOM 796 O O . GLU A 1 97 ? 2.730 20.617 -1.967 1.00 98.19 97 GLU A O 1
ATOM 801 N N . GLY A 1 98 ? 2.463 19.102 -3.625 1.00 98.12 98 GLY A N 1
ATOM 802 C CA . GLY A 1 98 ? 1.180 19.595 -4.127 1.00 98.12 98 GLY A CA 1
ATOM 803 C C . GLY A 1 98 ? -0.046 19.221 -3.286 1.00 98.12 98 GLY A C 1
ATOM 804 O O . GLY A 1 98 ? -1.140 19.702 -3.581 1.00 98.12 98 GLY A O 1
ATOM 805 N N . LEU A 1 99 ? 0.093 18.377 -2.257 1.00 97.94 99 LEU A N 1
ATOM 806 C CA . LEU A 1 99 ? -1.034 17.995 -1.402 1.00 97.94 99 LEU A CA 1
ATOM 807 C C . LEU A 1 99 ? -1.477 19.138 -0.471 1.00 97.94 99 LEU A C 1
ATOM 809 O O . LEU A 1 99 ? -0.644 19.928 -0.018 1.00 97.94 99 LEU A O 1
ATOM 813 N N . PRO A 1 100 ? -2.768 19.185 -0.087 1.00 98.38 100 PRO A N 1
ATOM 814 C CA . PRO A 1 100 ? -3.221 20.042 1.004 1.00 98.38 100 PRO A CA 1
ATOM 815 C C . PRO A 1 100 ? -2.456 19.757 2.306 1.00 98.38 100 PRO A C 1
ATOM 817 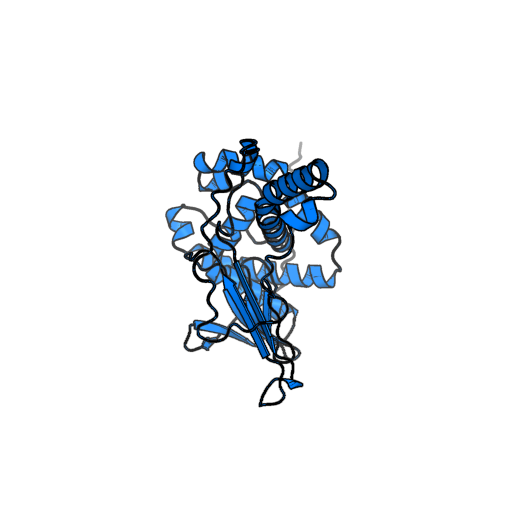O O . PRO A 1 100 ? -2.119 18.607 2.599 1.00 98.38 100 PRO A O 1
ATOM 820 N N . GLU A 1 101 ? -2.242 20.785 3.133 1.00 97.88 101 GLU A N 1
ATOM 821 C CA . GLU A 1 101 ? -1.483 20.656 4.392 1.00 97.88 101 GLU A CA 1
ATOM 822 C C . GLU A 1 101 ? -2.063 19.599 5.340 1.00 97.88 101 GLU A C 1
ATOM 824 O O . GLU A 1 101 ? -1.315 18.881 6.003 1.00 97.88 101 GLU A O 1
ATOM 829 N N . GLN A 1 102 ? -3.387 19.427 5.341 1.00 96.44 102 GLN A N 1
ATOM 830 C CA . GLN A 1 102 ? -4.050 18.379 6.115 1.00 96.44 102 GLN A CA 1
ATOM 831 C C . GLN A 1 102 ? -3.609 16.969 5.684 1.00 96.44 102 GLN A C 1
ATOM 833 O O . GLN A 1 102 ? -3.305 16.127 6.527 1.00 96.44 102 GLN A O 1
ATOM 838 N N . ASN A 1 103 ? -3.528 16.707 4.377 1.00 96.44 103 ASN A N 1
ATOM 839 C CA . ASN A 1 103 ? -3.081 15.421 3.842 1.00 96.44 103 ASN A CA 1
ATOM 840 C C . ASN A 1 103 ? -1.592 15.194 4.120 1.00 96.44 103 ASN A C 1
ATOM 842 O O . ASN A 1 103 ? -1.197 14.082 4.469 1.00 96.44 103 ASN A O 1
ATOM 846 N N . LYS A 1 104 ? -0.768 16.247 4.030 1.00 98.19 104 LYS A N 1
ATOM 847 C CA . LYS A 1 104 ? 0.642 16.173 4.437 1.00 98.19 104 LYS A CA 1
ATOM 848 C C . LYS A 1 104 ? 0.769 15.818 5.916 1.00 98.19 104 LYS A C 1
ATOM 850 O O . LYS A 1 104 ? 1.599 14.984 6.258 1.00 98.19 104 LYS A O 1
ATOM 855 N N . ALA A 1 105 ? -0.055 16.406 6.788 1.00 97.81 105 ALA A N 1
ATOM 856 C CA . ALA A 1 105 ? -0.068 16.084 8.214 1.00 97.81 105 ALA A CA 1
ATOM 857 C C . ALA A 1 105 ? -0.414 14.606 8.468 1.00 97.81 105 ALA A C 1
ATOM 859 O O . ALA A 1 105 ? 0.277 13.946 9.239 1.00 97.81 105 ALA A O 1
ATOM 860 N N . TRP A 1 106 ? -1.405 14.053 7.762 1.00 97.19 106 TRP A N 1
ATOM 861 C CA . TRP A 1 106 ? -1.751 12.629 7.852 1.00 97.19 106 TRP A CA 1
ATOM 862 C C . TRP A 1 106 ? -0.628 11.701 7.377 1.00 97.19 106 TRP A C 1
ATOM 864 O O . TRP A 1 106 ? -0.300 10.737 8.067 1.00 97.19 106 TRP A O 1
ATOM 874 N N . LEU A 1 107 ? 0.010 12.007 6.242 1.00 98.38 107 LEU A N 1
ATOM 875 C CA . LEU A 1 107 ? 1.156 11.232 5.751 1.00 98.38 107 LEU A CA 1
ATOM 876 C C . LEU A 1 107 ? 2.361 11.321 6.697 1.00 98.38 107 LEU A C 1
ATOM 878 O O . LEU A 1 107 ? 3.045 10.321 6.898 1.00 98.38 107 LEU A O 1
ATOM 882 N N . LYS A 1 108 ? 2.599 12.484 7.318 1.00 98.56 108 LYS A N 1
ATOM 883 C CA . LYS A 1 108 ? 3.619 12.655 8.366 1.00 98.56 108 LYS A CA 1
ATOM 884 C C . LYS A 1 108 ? 3.327 11.793 9.587 1.00 98.56 108 LYS A C 1
ATOM 886 O O . LYS A 1 108 ? 4.222 11.079 10.027 1.00 98.56 108 LYS A O 1
ATOM 891 N N . ALA A 1 109 ? 2.095 11.814 10.095 1.00 98.19 109 ALA A N 1
ATOM 892 C CA . ALA A 1 109 ? 1.697 10.985 11.229 1.00 98.19 109 ALA A CA 1
ATOM 893 C C . ALA A 1 109 ? 1.895 9.494 10.922 1.00 98.19 109 ALA A C 1
ATOM 895 O O . ALA A 1 109 ? 2.538 8.785 11.693 1.00 98.19 109 ALA A O 1
ATOM 896 N N . TYR A 1 110 ? 1.435 9.038 9.752 1.00 98.69 110 TYR A N 1
ATOM 897 C CA . TYR A 1 110 ? 1.651 7.667 9.290 1.00 98.69 110 TYR A CA 1
ATOM 898 C C . TYR A 1 110 ? 3.135 7.303 9.193 1.00 98.69 110 TYR A C 1
ATOM 900 O O . TYR A 1 110 ? 3.546 6.249 9.671 1.00 98.69 110 TYR A O 1
ATOM 908 N N . ALA A 1 111 ? 3.955 8.177 8.613 1.00 98.75 111 ALA A N 1
ATOM 909 C CA . ALA A 1 111 ? 5.385 7.951 8.457 1.00 98.75 111 ALA A CA 1
ATOM 910 C C . ALA A 1 111 ? 6.125 7.852 9.802 1.00 98.75 111 ALA A C 1
ATOM 912 O O . ALA A 1 111 ? 6.959 6.963 9.989 1.00 98.75 111 ALA A O 1
ATOM 913 N N . GLN A 1 112 ? 5.767 8.705 10.764 1.00 98.56 112 GLN A N 1
ATOM 914 C CA . GLN A 1 112 ? 6.285 8.642 12.133 1.00 98.56 112 GLN A CA 1
ATOM 915 C C . GLN A 1 112 ? 5.904 7.325 12.816 1.00 98.56 112 GLN A C 1
ATOM 917 O O . GLN A 1 112 ? 6.764 6.663 13.395 1.00 98.56 112 GLN A O 1
ATOM 922 N N . GLY A 1 113 ? 4.640 6.916 12.699 1.00 98.31 113 GLY A N 1
ATOM 923 C CA . GLY A 1 113 ? 4.168 5.641 13.225 1.00 98.31 113 GLY A CA 1
ATOM 924 C C . GLY A 1 113 ? 4.877 4.444 12.597 1.00 98.31 113 GLY A C 1
ATOM 925 O O . GLY A 1 113 ? 5.374 3.583 13.314 1.00 98.31 113 GLY A O 1
ATOM 926 N N . ALA A 1 114 ? 5.001 4.412 11.268 1.00 98.69 114 ALA A N 1
ATOM 927 C CA . ALA A 1 114 ? 5.709 3.353 10.546 1.00 98.69 114 ALA A CA 1
ATOM 928 C C . ALA A 1 114 ? 7.172 3.236 10.976 1.00 98.69 114 ALA A C 1
ATOM 930 O O . ALA A 1 114 ? 7.655 2.134 11.224 1.00 98.69 114 ALA A O 1
ATOM 931 N N . THR A 1 115 ? 7.847 4.372 11.146 1.00 98.50 115 THR A N 1
ATOM 932 C CA . THR A 1 115 ? 9.230 4.428 11.633 1.00 98.50 115 THR A CA 1
ATOM 933 C C . THR A 1 115 ? 9.356 3.912 13.068 1.00 98.50 115 THR A C 1
ATOM 935 O O . THR A 1 115 ? 10.311 3.199 13.385 1.00 98.50 115 THR A O 1
ATOM 938 N N . LEU A 1 116 ? 8.378 4.202 13.936 1.00 97.88 116 LEU A N 1
ATOM 939 C CA . LEU A 1 116 ? 8.322 3.597 15.266 1.00 97.88 116 LEU A CA 1
ATOM 940 C C . LEU A 1 116 ? 8.122 2.076 15.169 1.00 97.88 116 LEU A C 1
ATOM 942 O O . LEU A 1 116 ? 8.865 1.323 15.792 1.00 97.88 116 LEU A O 1
ATOM 946 N N . GLY A 1 117 ? 7.172 1.617 14.350 1.00 97.62 117 GLY A N 1
ATOM 947 C CA . GLY A 1 117 ? 6.897 0.193 14.139 1.00 97.62 117 GLY A CA 1
ATOM 948 C C . GLY A 1 117 ? 8.101 -0.576 13.584 1.00 97.62 117 GLY A C 1
ATOM 949 O O . GLY A 1 117 ? 8.346 -1.715 13.979 1.00 97.62 117 GLY A O 1
ATOM 950 N N . PHE A 1 118 ? 8.926 0.059 12.743 1.00 98.31 118 PHE A N 1
ATOM 951 C CA . PHE A 1 118 ? 10.173 -0.528 12.243 1.00 98.31 118 PHE A CA 1
ATOM 952 C C . PHE A 1 118 ? 11.155 -0.902 13.360 1.00 98.31 118 PHE A C 1
ATOM 954 O O . PHE A 1 118 ? 11.964 -1.804 13.151 1.00 98.31 118 PHE A O 1
ATOM 961 N N . GLN A 1 119 ? 11.088 -0.290 14.549 1.00 96.81 119 GLN A N 1
ATOM 962 C CA . GLN A 1 119 ? 11.951 -0.687 15.669 1.00 96.81 119 GLN A CA 1
ATOM 963 C C . GLN A 1 119 ? 11.702 -2.131 16.120 1.00 96.81 119 GLN A C 1
ATOM 965 O O . GLN A 1 119 ? 12.642 -2.807 16.542 1.00 96.81 119 GLN A O 1
ATOM 970 N N . GLU A 1 120 ? 10.472 -2.617 15.968 1.00 96.12 120 GLU A N 1
ATOM 971 C CA . GLU A 1 120 ? 10.110 -4.016 16.181 1.00 96.12 120 GLU A CA 1
ATOM 972 C C . GLU A 1 120 ? 10.253 -4.824 14.884 1.00 96.12 120 GLU A C 1
ATOM 974 O O . GLU A 1 120 ? 10.931 -5.856 14.871 1.00 96.12 120 GLU A O 1
ATOM 979 N N . GLY A 1 121 ? 9.691 -4.322 13.778 1.00 97.25 121 GLY A N 1
ATOM 980 C CA . GLY A 1 121 ? 9.622 -5.025 12.493 1.00 97.25 121 GLY A CA 1
ATOM 981 C C . GLY A 1 121 ? 10.980 -5.321 11.843 1.00 97.25 121 GLY A C 1
ATOM 982 O O . GLY A 1 121 ? 11.110 -6.298 11.099 1.00 97.25 121 GLY A O 1
ATOM 983 N N . LYS A 1 122 ? 12.028 -4.549 12.170 1.00 96.94 122 LYS A N 1
ATOM 984 C CA . LYS A 1 122 ? 13.411 -4.814 11.728 1.00 96.94 122 LYS A CA 1
ATOM 985 C C . LYS A 1 122 ? 13.978 -6.149 12.229 1.00 96.94 122 LYS A C 1
ATOM 987 O O . LYS A 1 122 ? 14.996 -6.596 11.724 1.00 96.94 122 LYS A O 1
ATOM 992 N N . ASN A 1 123 ? 13.330 -6.791 13.206 1.00 97.19 123 ASN A N 1
ATOM 993 C CA . ASN A 1 123 ? 13.734 -8.100 13.730 1.00 97.19 123 ASN A CA 1
ATOM 994 C C . ASN A 1 123 ? 13.094 -9.290 12.986 1.00 97.19 123 ASN A C 1
ATOM 996 O O . ASN A 1 123 ? 13.258 -10.435 13.427 1.00 97.19 123 ASN A O 1
ATOM 1000 N N . SER A 1 124 ? 12.349 -9.043 11.904 1.00 96.12 124 SER A N 1
ATOM 1001 C CA . SER A 1 124 ? 11.794 -10.094 11.038 1.00 96.12 124 SER A CA 1
ATOM 1002 C C . SER A 1 124 ? 12.894 -10.942 10.384 1.00 96.12 124 SER A C 1
ATOM 1004 O O . SER A 1 124 ? 14.065 -10.556 10.345 1.00 96.12 124 SER A O 1
ATOM 1006 N N . GLN A 1 125 ? 12.534 -12.150 9.940 1.00 95.12 125 GLN A N 1
ATOM 1007 C CA . GLN A 1 125 ? 13.507 -13.119 9.431 1.00 95.12 125 GLN A CA 1
ATOM 1008 C C . GLN A 1 125 ? 14.157 -12.626 8.135 1.00 95.12 125 GLN A C 1
ATOM 1010 O O . GLN A 1 125 ? 15.354 -12.795 7.946 1.00 95.12 125 GLN A O 1
ATOM 1015 N N . GLU A 1 126 ? 13.395 -11.932 7.298 1.00 95.12 126 GLU A N 1
ATOM 1016 C CA . GLU A 1 126 ? 13.839 -11.411 6.015 1.00 95.12 126 GLU A CA 1
ATOM 1017 C C . GLU A 1 126 ? 14.994 -10.407 6.163 1.00 95.12 126 GLU A C 1
ATOM 1019 O O . GLU A 1 126 ? 15.965 -10.472 5.413 1.00 95.12 126 GLU A O 1
ATOM 1024 N N . PHE A 1 127 ? 14.939 -9.512 7.158 1.00 97.38 127 PHE A N 1
ATOM 1025 C CA . PHE A 1 127 ? 16.050 -8.596 7.456 1.00 97.38 127 PHE A CA 1
ATOM 1026 C C . PHE A 1 127 ? 17.277 -9.319 8.017 1.00 97.38 127 PHE A C 1
ATOM 1028 O O . PHE A 1 127 ? 18.400 -8.942 7.690 1.00 97.38 127 PHE A O 1
ATOM 1035 N N . LYS A 1 128 ? 17.081 -10.363 8.835 1.00 96.81 128 LYS A N 1
ATOM 1036 C CA . LYS A 1 128 ? 18.180 -11.171 9.390 1.00 96.81 128 LYS A CA 1
ATOM 1037 C C . LYS A 1 128 ? 18.902 -11.967 8.307 1.00 96.81 128 LYS A C 1
ATOM 1039 O O . LYS A 1 128 ? 20.126 -11.994 8.297 1.00 96.81 128 LYS A O 1
ATOM 1044 N N . ASP A 1 129 ? 18.151 -12.586 7.399 1.00 96.00 129 ASP A N 1
ATOM 1045 C CA . ASP A 1 129 ? 18.700 -13.401 6.311 1.00 96.00 129 ASP A CA 1
ATOM 1046 C C . ASP A 1 129 ? 19.475 -12.556 5.292 1.00 96.00 129 ASP A C 1
ATOM 1048 O O . ASP A 1 129 ? 20.439 -13.030 4.693 1.00 96.00 129 ASP A O 1
ATOM 1052 N N . LEU A 1 130 ? 19.057 -11.302 5.103 1.00 95.44 130 LEU A N 1
ATOM 1053 C CA . LEU A 1 130 ? 19.670 -10.349 4.175 1.00 95.44 130 LEU A CA 1
ATOM 1054 C C . LEU A 1 130 ? 20.676 -9.396 4.849 1.00 95.44 130 LEU A C 1
ATOM 1056 O O . LEU A 1 130 ? 21.229 -8.538 4.167 1.00 95.44 130 LEU A O 1
ATOM 1060 N N . ASP A 1 131 ? 20.897 -9.538 6.160 1.00 96.50 131 ASP A N 1
ATOM 1061 C CA . ASP A 1 131 ? 21.827 -8.752 6.987 1.00 96.50 131 ASP A CA 1
ATOM 1062 C C . ASP A 1 131 ? 21.722 -7.227 6.787 1.00 96.50 131 ASP A C 1
ATOM 1064 O O . ASP A 1 131 ? 22.699 -6.526 6.516 1.00 96.50 131 ASP A O 1
ATOM 1068 N N . TYR A 1 132 ? 20.504 -6.686 6.891 1.00 97.44 132 TYR A N 1
ATOM 1069 C CA . TYR A 1 132 ? 20.284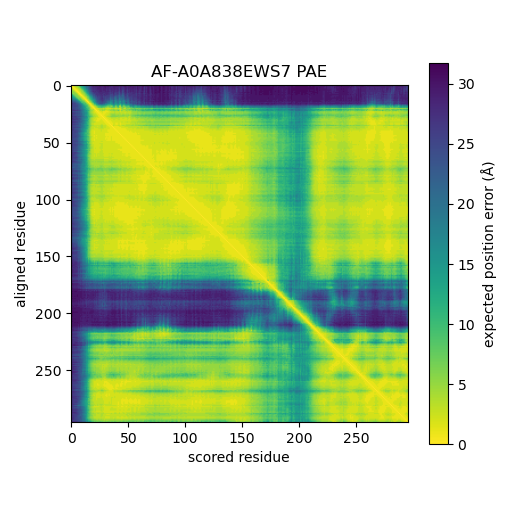 -5.242 6.790 1.00 97.44 132 TYR A CA 1
ATOM 1070 C C . TYR A 1 132 ? 19.073 -4.769 7.603 1.00 97.44 132 TYR A C 1
ATOM 1072 O O . TYR A 1 132 ? 18.269 -5.565 8.078 1.00 97.44 132 TYR A O 1
ATOM 1080 N N . ALA A 1 133 ? 18.932 -3.452 7.766 1.00 96.44 133 ALA A N 1
ATOM 1081 C CA . ALA A 1 133 ? 17.809 -2.829 8.464 1.00 96.44 133 ALA A CA 1
ATOM 1082 C C . ALA A 1 133 ? 17.126 -1.764 7.583 1.00 96.44 133 ALA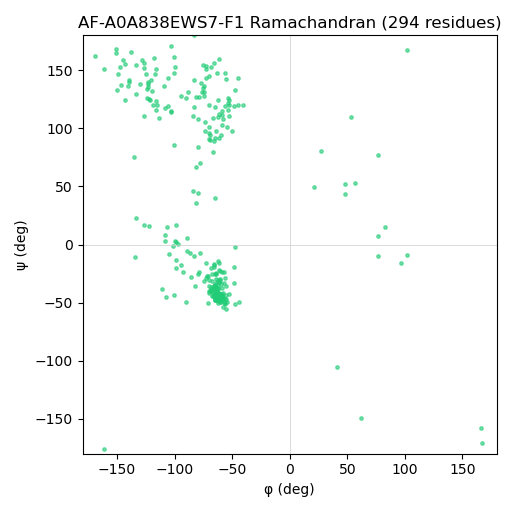 A C 1
ATOM 1084 O O . ALA A 1 133 ? 17.788 -1.161 6.729 1.00 96.44 133 ALA A O 1
ATOM 1085 N N . PRO A 1 134 ? 15.818 -1.504 7.775 1.00 97.00 134 PRO A N 1
ATOM 1086 C CA . PRO A 1 134 ? 15.111 -0.485 7.010 1.00 97.00 134 PRO A CA 1
ATOM 1087 C C . PRO A 1 134 ? 15.517 0.930 7.448 1.00 97.00 134 PRO A C 1
ATOM 1089 O O . PRO A 1 134 ? 15.700 1.199 8.634 1.00 97.00 134 PRO A O 1
ATOM 1092 N N . GLU A 1 135 ? 15.597 1.852 6.486 1.00 97.06 135 GLU A N 1
ATOM 1093 C CA . GLU A 1 135 ? 15.660 3.299 6.750 1.00 97.06 135 GLU A CA 1
ATOM 1094 C C . GLU A 1 135 ? 14.275 3.823 7.159 1.00 97.06 135 GLU A C 1
ATOM 1096 O O . GLU A 1 135 ? 13.262 3.275 6.702 1.00 97.06 135 GLU A O 1
ATOM 1101 N N . ASP A 1 136 ? 14.232 4.926 7.912 1.00 98.06 136 ASP A N 1
ATOM 1102 C CA . ASP A 1 136 ? 13.001 5.616 8.321 1.00 98.06 136 ASP A CA 1
ATOM 1103 C C . ASP A 1 136 ? 12.003 5.784 7.165 1.00 98.06 136 ASP A C 1
ATOM 1105 O O . ASP A 1 136 ? 12.363 6.019 6.002 1.00 98.06 136 ASP A O 1
ATOM 1109 N N . TRP A 1 137 ? 10.714 5.658 7.475 1.00 98.69 137 TRP A N 1
ATOM 1110 C CA . TRP A 1 137 ? 9.664 5.899 6.495 1.00 98.69 137 TRP A CA 1
ATOM 1111 C C . TRP A 1 137 ? 9.410 7.402 6.386 1.00 98.69 137 TRP A C 1
ATOM 1113 O O . TRP A 1 137 ? 9.145 8.060 7.386 1.00 98.69 137 TRP A O 1
ATOM 1123 N N . LEU A 1 138 ? 9.462 7.945 5.169 1.00 98.62 138 LEU A N 1
ATOM 1124 C CA . LEU A 1 138 ? 9.150 9.338 4.870 1.00 98.62 138 LEU A CA 1
ATOM 1125 C C . LEU A 1 138 ? 7.719 9.453 4.321 1.00 98.62 138 LEU A C 1
ATOM 1127 O O . LEU A 1 138 ? 7.228 8.500 3.707 1.00 98.62 138 LEU A O 1
ATOM 1131 N N . PRO A 1 139 ? 7.038 10.600 4.495 1.00 98.56 139 PRO A N 1
ATOM 1132 C CA . PRO A 1 139 ? 5.662 10.801 4.024 1.00 98.56 139 PRO A CA 1
ATOM 1133 C C . PRO A 1 139 ? 5.459 10.476 2.536 1.00 98.56 139 PRO A C 1
ATOM 1135 O O . PRO A 1 139 ? 4.486 9.826 2.151 1.00 98.56 139 PRO A O 1
ATOM 1138 N N . GLU A 1 140 ? 6.400 10.885 1.690 1.00 98.44 140 GLU A N 1
ATOM 1139 C CA . GLU A 1 140 ? 6.381 10.664 0.247 1.00 98.44 140 GLU A CA 1
ATOM 1140 C C . GLU A 1 140 ? 6.565 9.192 -0.144 1.00 98.44 140 GLU A C 1
ATOM 1142 O O . GLU A 1 140 ? 6.149 8.805 -1.236 1.00 98.44 140 GLU A O 1
ATOM 1147 N N . HIS A 1 141 ? 7.108 8.335 0.732 1.00 98.81 141 HIS A N 1
ATOM 1148 C CA . HIS A 1 141 ? 7.246 6.905 0.437 1.00 98.81 141 HIS A CA 1
ATOM 1149 C C . HIS A 1 141 ? 5.883 6.220 0.278 1.00 98.81 141 HIS A C 1
ATOM 1151 O O . HIS A 1 141 ? 5.745 5.300 -0.522 1.00 98.81 141 HIS A O 1
ATOM 1157 N N . SER A 1 142 ? 4.845 6.701 0.963 1.00 98.62 142 SER A N 1
ATOM 1158 C CA . SER A 1 142 ? 3.484 6.192 0.780 1.00 98.62 142 SER A CA 1
ATOM 1159 C C . SER A 1 142 ? 2.918 6.501 -0.607 1.00 98.62 142 SER A C 1
ATOM 1161 O O . SER A 1 142 ? 2.273 5.651 -1.221 1.00 98.62 142 SER A O 1
ATOM 1163 N N . ILE A 1 143 ? 3.215 7.688 -1.140 1.00 98.44 143 ILE A N 1
ATOM 1164 C CA . ILE A 1 143 ? 2.870 8.055 -2.519 1.00 98.44 143 ILE A CA 1
ATOM 1165 C C . ILE A 1 143 ? 3.715 7.243 -3.500 1.00 98.44 143 ILE A C 1
ATOM 1167 O O . ILE A 1 143 ? 3.207 6.762 -4.507 1.00 98.44 143 ILE A O 1
ATOM 1171 N N . LEU A 1 144 ? 4.995 7.046 -3.187 1.00 98.56 144 LEU A N 1
ATOM 1172 C CA . LEU A 1 144 ? 5.918 6.278 -4.010 1.00 98.56 144 LEU A CA 1
ATOM 1173 C C . LEU A 1 144 ? 5.447 4.832 -4.218 1.00 98.56 144 LEU A C 1
ATOM 1175 O O . LEU A 1 144 ? 5.466 4.355 -5.351 1.00 98.56 144 LEU A O 1
ATOM 1179 N N . VAL A 1 145 ? 4.977 4.156 -3.163 1.00 98.12 145 VAL A N 1
ATOM 1180 C CA . VAL A 1 145 ? 4.403 2.801 -3.270 1.00 98.12 145 VAL A CA 1
ATOM 1181 C C . VAL A 1 145 ? 3.141 2.800 -4.134 1.00 98.12 145 VAL A C 1
ATOM 1183 O O . VAL A 1 145 ? 2.986 1.926 -4.985 1.00 98.12 145 VAL A O 1
ATOM 1186 N N . LEU A 1 146 ? 2.263 3.795 -3.974 1.00 95.75 146 LEU A N 1
ATOM 1187 C CA . LEU A 1 146 ? 1.042 3.905 -4.776 1.00 95.75 146 LEU A CA 1
ATOM 1188 C C . LEU A 1 146 ? 1.346 4.125 -6.268 1.00 95.75 146 LEU A C 1
ATOM 1190 O O . LEU A 1 146 ? 0.734 3.499 -7.133 1.00 95.75 146 LEU A O 1
ATOM 1194 N N . VAL A 1 147 ? 2.319 4.983 -6.578 1.00 96.81 147 VAL A N 1
ATOM 1195 C CA . VAL A 1 147 ? 2.762 5.244 -7.954 1.00 96.81 147 VAL A CA 1
ATOM 1196 C C . VAL A 1 147 ? 3.458 4.018 -8.548 1.00 96.81 147 VAL A C 1
ATOM 1198 O O . VAL A 1 147 ? 3.213 3.691 -9.708 1.00 96.81 147 VAL A O 1
ATOM 1201 N N . LEU A 1 148 ? 4.277 3.304 -7.764 1.00 96.56 148 LEU A N 1
ATOM 1202 C CA . LEU A 1 148 ? 4.867 2.031 -8.183 1.00 96.56 148 LEU A CA 1
ATOM 1203 C C . LEU A 1 148 ? 3.776 1.021 -8.554 1.00 96.56 148 LEU A C 1
ATOM 1205 O O . LEU A 1 148 ? 3.864 0.390 -9.603 1.00 96.56 148 LEU A O 1
ATOM 1209 N N . GLN A 1 149 ? 2.742 0.889 -7.720 1.00 93.12 149 GLN A N 1
ATOM 1210 C CA . GLN A 1 149 ? 1.615 -0.009 -7.975 1.00 93.12 149 GLN A CA 1
ATOM 1211 C C . GLN A 1 149 ? 0.843 0.391 -9.230 1.00 93.12 149 GLN A C 1
ATOM 1213 O O . GLN A 1 149 ? 0.565 -0.466 -10.067 1.00 93.12 149 GLN A O 1
ATOM 1218 N N . SER A 1 150 ? 0.591 1.686 -9.417 1.00 90.88 150 SER A N 1
ATOM 1219 C CA . SER A 1 150 ? -0.074 2.201 -10.617 1.00 90.88 150 SER A CA 1
ATOM 1220 C C . SER A 1 150 ? 0.732 1.890 -11.885 1.00 90.88 150 SER A C 1
ATOM 1222 O O . SER A 1 150 ? 0.175 1.431 -12.885 1.00 90.88 150 SER A O 1
ATOM 1224 N N . PHE A 1 151 ? 2.055 2.088 -11.841 1.00 92.00 151 PHE A N 1
ATOM 1225 C CA . PHE A 1 151 ? 2.952 1.773 -12.953 1.00 92.00 151 PHE A CA 1
ATOM 1226 C C . PHE A 1 151 ? 2.989 0.268 -13.247 1.00 92.00 151 PHE A C 1
ATOM 1228 O O . PHE A 1 151 ? 2.854 -0.133 -14.403 1.00 92.00 151 PHE A O 1
ATOM 1235 N N . ASP A 1 152 ? 3.141 -0.563 -12.212 1.00 89.25 152 ASP A N 1
ATOM 1236 C CA . ASP A 1 152 ? 3.226 -2.017 -12.350 1.00 89.25 152 ASP A CA 1
ATOM 1237 C C . ASP A 1 152 ? 1.943 -2.628 -12.927 1.00 89.25 152 ASP A C 1
ATOM 1239 O O . ASP A 1 152 ? 2.016 -3.540 -13.743 1.00 89.25 152 ASP A O 1
ATOM 1243 N N . GLN A 1 153 ? 0.771 -2.113 -12.554 1.00 84.19 153 GLN A N 1
ATOM 1244 C CA . GLN A 1 153 ? -0.499 -2.564 -13.126 1.00 84.19 153 GLN A CA 1
ATOM 1245 C C . GLN A 1 153 ? -0.658 -2.098 -14.578 1.00 84.19 153 GLN A C 1
ATOM 1247 O O . GLN A 1 153 ? -0.878 -2.912 -15.472 1.00 84.19 153 GLN A O 1
ATOM 1252 N N . THR A 1 154 ? -0.457 -0.803 -14.844 1.00 83.12 154 THR A N 1
ATOM 1253 C CA . THR A 1 154 ? -0.674 -0.227 -16.185 1.00 83.12 154 THR A CA 1
ATOM 1254 C C . THR A 1 154 ? 0.282 -0.814 -17.227 1.00 83.12 154 THR A C 1
ATOM 1256 O O . THR A 1 154 ? -0.096 -1.051 -18.373 1.00 83.12 154 THR A O 1
ATOM 1259 N N . ARG A 1 155 ? 1.539 -1.102 -16.857 1.00 84.75 155 ARG A N 1
ATOM 1260 C CA . ARG A 1 155 ? 2.515 -1.642 -17.819 1.00 84.75 155 ARG A CA 1
ATOM 1261 C C . ARG A 1 155 ? 2.175 -3.058 -18.294 1.00 84.75 155 ARG A C 1
ATOM 1263 O O . ARG A 1 155 ? 2.637 -3.440 -19.367 1.00 84.75 155 ARG A O 1
ATOM 1270 N N . LYS A 1 156 ? 1.437 -3.849 -17.502 1.00 78.56 156 LYS A N 1
ATOM 1271 C CA . LYS A 1 156 ? 1.161 -5.267 -17.802 1.00 78.56 156 LYS A CA 1
ATOM 1272 C C . LYS A 1 156 ? 0.218 -5.429 -18.989 1.00 78.56 156 LYS A C 1
ATOM 1274 O O . LYS A 1 156 ? 0.363 -6.391 -19.738 1.00 78.56 156 LYS A O 1
ATOM 1279 N N . THR A 1 157 ? -0.688 -4.476 -19.205 1.00 76.44 157 THR A N 1
ATOM 1280 C CA . THR A 1 157 ? -1.616 -4.497 -20.344 1.00 76.44 157 THR A CA 1
ATOM 1281 C C . THR A 1 157 ? -1.107 -3.712 -21.549 1.00 76.44 157 THR A C 1
ATOM 1283 O O . THR A 1 157 ? -1.552 -3.980 -22.658 1.00 76.44 157 THR A O 1
ATOM 1286 N N . PHE A 1 158 ? -0.117 -2.826 -21.375 1.00 77.94 158 PHE A N 1
ATOM 1287 C CA . PHE A 1 158 ? 0.347 -1.889 -22.407 1.00 77.94 158 PHE A CA 1
ATOM 1288 C C . PHE A 1 158 ? 0.511 -2.498 -23.807 1.00 77.94 158 PHE A C 1
ATOM 1290 O O . PHE A 1 158 ? 0.019 -1.938 -24.779 1.00 77.94 158 PHE A O 1
ATOM 1297 N N . PHE A 1 159 ? 1.196 -3.640 -23.940 1.00 71.06 159 PHE A N 1
ATOM 1298 C CA . PHE A 1 159 ? 1.419 -4.243 -25.261 1.00 71.06 159 PHE A CA 1
ATOM 1299 C C . PHE A 1 159 ? 0.183 -4.921 -25.837 1.00 71.06 159 PHE A C 1
ATOM 1301 O O . PHE A 1 159 ? 0.024 -4.930 -27.053 1.00 71.06 159 PHE A O 1
ATOM 1308 N N . ARG A 1 160 ? -0.683 -5.479 -24.986 1.00 73.31 160 ARG A N 1
ATOM 1309 C CA . ARG A 1 160 ? -1.978 -5.994 -25.430 1.00 73.31 160 ARG A CA 1
ATOM 1310 C C . ARG A 1 160 ? -2.799 -4.841 -25.995 1.00 73.31 160 ARG A C 1
ATOM 1312 O O . ARG A 1 160 ? -3.246 -4.934 -27.129 1.00 73.31 160 ARG A O 1
ATOM 1319 N N . ASP A 1 161 ? -2.893 -3.749 -25.245 1.00 76.00 161 ASP A N 1
ATOM 1320 C CA . ASP A 1 161 ? -3.676 -2.575 -25.624 1.00 76.00 161 ASP A CA 1
ATOM 1321 C C . ASP A 1 161 ? -3.076 -1.909 -26.887 1.00 76.00 161 ASP A C 1
ATOM 1323 O O . ASP A 1 161 ? -3.793 -1.540 -27.811 1.00 76.00 161 ASP A O 1
ATOM 1327 N N . TYR A 1 162 ? -1.744 -1.843 -27.003 1.00 78.50 162 TYR A N 1
ATOM 1328 C CA . TYR A 1 162 ? -1.053 -1.347 -28.201 1.00 78.50 162 TYR A CA 1
ATOM 1329 C C . TYR A 1 162 ? -1.289 -2.218 -29.448 1.00 78.50 162 TYR A C 1
ATOM 1331 O O . TYR A 1 162 ? -1.502 -1.692 -30.542 1.00 78.50 162 TYR A O 1
ATOM 1339 N N . GLU A 1 163 ? -1.240 -3.547 -29.316 1.00 74.56 163 GLU A N 1
ATOM 1340 C CA . GLU A 1 163 ? -1.536 -4.449 -30.435 1.00 74.56 163 GLU A CA 1
ATOM 1341 C C . GLU A 1 163 ? -3.021 -4.424 -30.810 1.00 74.56 163 GLU A C 1
ATOM 1343 O O . GLU A 1 163 ? -3.343 -4.469 -31.998 1.00 74.56 163 GLU A O 1
ATOM 1348 N N . GLU A 1 164 ? -3.918 -4.289 -29.833 1.00 76.50 164 GLU A N 1
ATOM 1349 C CA . GLU A 1 164 ? -5.346 -4.081 -30.068 1.00 76.50 164 GLU A CA 1
ATOM 1350 C C . GLU A 1 164 ? -5.586 -2.815 -30.904 1.00 76.50 164 GLU A C 1
ATOM 1352 O O . GLU A 1 164 ? -6.273 -2.879 -31.924 1.00 76.50 164 GLU A O 1
ATOM 1357 N N . GLU A 1 165 ? -4.944 -1.693 -30.564 1.00 81.00 165 GLU A N 1
ATOM 1358 C CA . GLU A 1 165 ? -5.040 -0.449 -31.341 1.00 81.00 165 GLU A CA 1
ATOM 1359 C C . GLU A 1 165 ? -4.484 -0.593 -32.768 1.00 81.00 165 GLU A C 1
ATOM 1361 O O . GLU A 1 165 ? -5.108 -0.138 -33.730 1.00 81.00 165 GLU A O 1
ATOM 1366 N N . LYS A 1 166 ? -3.369 -1.309 -32.961 1.00 81.75 166 LYS A N 1
ATOM 1367 C CA . LYS A 1 166 ? -2.857 -1.619 -34.312 1.00 81.75 166 LYS A CA 1
ATOM 1368 C C . LYS A 1 166 ? -3.833 -2.463 -35.128 1.00 81.75 166 LYS A C 1
ATOM 1370 O O . LYS A 1 166 ? -3.932 -2.298 -36.347 1.00 81.75 166 LYS A O 1
ATOM 1375 N N . LEU A 1 167 ? -4.525 -3.402 -34.484 1.00 80.25 167 LEU A N 1
ATOM 1376 C CA . LEU A 1 167 ? -5.542 -4.220 -35.137 1.00 80.25 167 LEU A CA 1
ATOM 1377 C C . LEU A 1 167 ? -6.778 -3.380 -35.480 1.00 80.25 167 LEU A C 1
ATOM 1379 O O . LEU A 1 167 ? -7.250 -3.478 -36.612 1.00 80.25 167 LEU A O 1
ATOM 1383 N N . LYS A 1 168 ? -7.228 -2.494 -34.585 1.00 79.38 168 LYS A N 1
ATOM 1384 C CA . LYS A 1 168 ? -8.290 -1.512 -34.864 1.00 79.38 168 LYS A CA 1
ATOM 1385 C C . LYS A 1 168 ? -7.967 -0.638 -36.067 1.00 79.38 168 LYS A C 1
ATOM 1387 O O . LYS A 1 168 ? -8.784 -0.514 -36.978 1.00 79.38 168 LYS A O 1
ATOM 1392 N N . GLU A 1 169 ? -6.754 -0.102 -36.141 1.00 83.50 169 GLU A N 1
ATOM 1393 C CA . GLU A 1 169 ? -6.336 0.722 -37.277 1.00 83.50 169 GLU A CA 1
ATOM 1394 C C . GLU A 1 169 ? -6.298 -0.074 -38.593 1.00 83.50 169 GLU A C 1
ATOM 1396 O O . GLU A 1 169 ? -6.749 0.405 -39.639 1.00 83.50 169 GLU A O 1
ATOM 1401 N N . LYS A 1 170 ? -5.781 -1.308 -38.550 1.00 85.06 170 LYS A N 1
ATOM 1402 C CA . LYS A 1 170 ? -5.637 -2.164 -39.734 1.00 85.06 170 LYS A CA 1
ATOM 1403 C C . LYS A 1 170 ? -6.976 -2.668 -40.272 1.00 85.06 170 LYS A C 1
ATOM 1405 O O . LYS A 1 170 ? -7.136 -2.763 -41.489 1.00 85.06 170 LYS A O 1
ATOM 1410 N N . TRP A 1 171 ? -7.898 -3.043 -39.388 1.00 83.06 171 TRP A N 1
ATOM 1411 C CA . TRP A 1 171 ? -9.128 -3.752 -39.751 1.00 83.06 171 TRP A CA 1
ATOM 1412 C C . TRP A 1 171 ? -10.385 -2.872 -39.718 1.00 83.06 171 TRP A C 1
ATOM 1414 O O . TRP A 1 171 ? -11.406 -3.310 -40.247 1.00 83.06 171 TRP A O 1
ATOM 1424 N N . LYS A 1 172 ? -10.294 -1.631 -39.212 1.00 83.88 172 LYS A N 1
ATOM 1425 C CA . LYS A 1 172 ? -11.325 -0.574 -39.243 1.00 83.88 172 LYS A CA 1
ATOM 1426 C C . LYS A 1 172 ? -12.736 -1.106 -38.976 1.00 83.88 172 LYS A C 1
ATOM 1428 O O . LYS A 1 172 ? -13.051 -1.483 -37.851 1.00 83.88 172 LYS A O 1
ATOM 1433 N N . ASP A 1 173 ? -13.557 -1.198 -40.016 1.00 79.75 173 ASP A N 1
ATOM 1434 C CA . ASP A 1 173 ? -14.970 -1.570 -39.938 1.00 79.75 173 ASP A CA 1
ATOM 1435 C C . ASP A 1 173 ? -15.186 -3.022 -39.471 1.00 79.75 173 ASP A C 1
ATOM 1437 O O . ASP A 1 173 ? -16.260 -3.366 -38.999 1.00 79.75 173 ASP A O 1
ATOM 1441 N N . LYS A 1 174 ? -14.166 -3.888 -39.571 1.00 73.94 174 LYS A N 1
ATOM 1442 C CA . LYS A 1 174 ? -14.226 -5.279 -39.088 1.00 73.94 174 LYS A CA 1
ATOM 1443 C C . LYS A 1 174 ? -13.849 -5.431 -37.619 1.00 73.94 174 LYS A C 1
ATOM 1445 O O . LYS A 1 174 ? -13.920 -6.536 -37.089 1.00 73.94 174 LYS A O 1
ATOM 1450 N N . THR A 1 175 ? -13.375 -4.368 -36.972 1.00 69.06 175 THR A N 1
ATOM 1451 C CA . THR A 1 175 ? -12.788 -4.506 -35.637 1.00 69.06 175 THR A CA 1
ATOM 1452 C C . THR A 1 175 ? -13.823 -4.594 -34.528 1.00 69.06 175 THR A C 1
ATOM 1454 O O . THR A 1 175 ? -13.540 -5.228 -33.517 1.00 69.06 175 THR A O 1
ATOM 1457 N N . GLU A 1 176 ? -15.022 -4.040 -34.741 1.00 64.75 176 GLU A N 1
ATOM 1458 C CA . GLU A 1 176 ? -16.158 -4.266 -33.844 1.00 64.75 176 GLU A CA 1
ATOM 1459 C C . GLU A 1 176 ? -16.423 -5.772 -33.733 1.00 64.75 176 GLU A C 1
ATOM 1461 O O . GLU A 1 176 ? -16.353 -6.312 -32.645 1.00 64.75 176 GLU A O 1
ATOM 1466 N N . GLU A 1 177 ? -16.531 -6.517 -34.839 1.00 65.69 177 GLU A N 1
ATOM 1467 C CA . GLU A 1 177 ? -16.727 -7.979 -34.787 1.00 65.69 177 GLU A CA 1
ATOM 1468 C C . GLU A 1 177 ? -15.600 -8.761 -34.079 1.00 65.69 177 GLU A C 1
ATOM 1470 O O . GLU A 1 177 ? -15.868 -9.820 -33.513 1.00 65.69 177 GLU A O 1
ATOM 1475 N N . LEU A 1 178 ? -14.355 -8.268 -34.105 1.00 63.16 178 LEU A N 1
ATOM 1476 C CA . LEU A 1 178 ? -13.180 -8.951 -33.538 1.00 63.16 178 LEU A CA 1
ATOM 1477 C C . LEU A 1 178 ? -12.960 -8.683 -32.043 1.00 63.16 178 LEU A C 1
ATOM 1479 O O . LEU A 1 178 ? -12.365 -9.522 -31.370 1.00 63.16 178 LEU A O 1
ATOM 1483 N N . PHE A 1 179 ? -13.398 -7.525 -31.550 1.00 65.44 179 PHE A N 1
ATOM 1484 C CA . PHE A 1 179 ? -13.258 -7.104 -30.150 1.00 65.44 179 PHE A CA 1
ATOM 1485 C C . PHE A 1 179 ? -14.605 -6.801 -29.487 1.00 65.44 179 PHE A C 1
ATOM 1487 O O . PHE A 1 179 ? -14.648 -6.147 -28.445 1.00 65.44 179 PHE A O 1
ATOM 1494 N N . ASN A 1 180 ? -15.709 -7.251 -30.084 1.00 55.59 180 ASN A N 1
ATOM 1495 C CA . ASN A 1 180 ? -17.009 -7.220 -29.435 1.00 55.59 180 ASN A CA 1
ATOM 1496 C C . ASN A 1 180 ? -16.908 -7.961 -28.104 1.00 55.59 180 ASN A C 1
ATOM 1498 O O . ASN A 1 180 ? -16.239 -8.993 -28.023 1.00 55.59 180 ASN A O 1
ATOM 1502 N N . GLU A 1 181 ? -17.602 -7.447 -27.083 1.00 54.66 181 GLU A N 1
ATOM 1503 C CA . GLU A 1 181 ? -17.884 -8.218 -25.875 1.00 54.66 181 GLU A CA 1
ATOM 1504 C C . GLU A 1 181 ? -18.338 -9.603 -26.332 1.00 54.66 181 GLU A C 1
ATOM 1506 O O . GLU A 1 181 ? -19.284 -9.694 -27.127 1.00 54.66 181 GLU A O 1
ATOM 1511 N N . ASP A 1 182 ? -17.611 -10.654 -25.923 1.00 49.53 182 ASP A N 1
ATOM 1512 C CA . ASP A 1 182 ? -17.961 -12.034 -26.236 1.00 49.53 182 ASP A CA 1
ATOM 1513 C C . ASP A 1 182 ? -19.473 -12.127 -26.080 1.00 49.53 182 ASP A C 1
ATOM 1515 O O . ASP A 1 182 ? -19.961 -11.807 -25.004 1.00 49.53 182 ASP A O 1
ATOM 1519 N N . THR A 1 183 ? -20.209 -12.478 -27.141 1.00 46.03 183 THR A N 1
ATOM 1520 C CA . THR A 1 183 ? -21.694 -12.439 -27.253 1.00 46.03 183 THR A CA 1
ATOM 1521 C C . THR A 1 183 ? -22.495 -13.052 -26.083 1.00 46.03 183 THR A C 1
ATOM 1523 O O . THR A 1 183 ? -23.725 -13.043 -26.069 1.00 46.03 183 THR A O 1
ATOM 1526 N N . VAL A 1 184 ? -21.798 -13.601 -25.097 1.00 48.72 184 VAL A N 1
ATOM 1527 C CA . VAL A 1 184 ? -22.221 -13.816 -23.724 1.00 48.72 184 VAL A CA 1
ATOM 1528 C C . VAL A 1 184 ? -22.747 -12.502 -23.101 1.00 48.72 184 VAL A C 1
ATOM 1530 O O . VAL A 1 184 ? -22.021 -11.520 -22.958 1.00 48.72 184 VAL A O 1
ATOM 1533 N N . PRO A 1 185 ? -24.012 -12.460 -22.657 1.00 46.53 185 PRO A N 1
ATOM 1534 C CA . PRO A 1 185 ? -24.606 -11.281 -22.038 1.00 46.53 185 PRO A CA 1
ATOM 1535 C C . PRO A 1 185 ? -24.124 -11.149 -20.583 1.00 46.53 185 PRO A C 1
ATOM 1537 O O . PRO A 1 185 ? -24.885 -11.364 -19.630 1.00 46.53 185 PRO A O 1
ATOM 1540 N N . TRP A 1 186 ? -22.843 -10.815 -20.399 1.00 50.38 186 TRP A N 1
ATOM 1541 C CA . TRP A 1 186 ? -22.224 -10.575 -19.090 1.00 50.38 186 TRP A CA 1
ATOM 1542 C C . TRP A 1 186 ? -22.868 -9.403 -18.346 1.00 50.38 186 TRP A C 1
ATOM 1544 O O . TRP A 1 186 ? -22.833 -9.356 -17.120 1.00 50.38 186 TRP A O 1
ATOM 1554 N N . SER A 1 187 ? -23.527 -8.493 -19.066 1.00 48.09 187 SER A N 1
ATOM 1555 C CA . SER A 1 187 ? -24.266 -7.376 -18.477 1.00 48.09 187 SER A CA 1
ATOM 1556 C C . SER A 1 187 ? -25.412 -7.818 -17.553 1.00 48.09 187 SER A C 1
ATOM 1558 O O . SER A 1 187 ? -25.800 -7.049 -16.671 1.00 48.09 187 SER A O 1
ATOM 1560 N N . ASN A 1 188 ? -25.942 -9.047 -17.704 1.00 46.78 188 ASN A N 1
ATOM 1561 C CA . ASN A 1 188 ? -27.253 -9.400 -17.141 1.00 46.78 188 ASN A CA 1
ATOM 1562 C C . ASN A 1 188 ? -27.348 -10.743 -16.393 1.00 46.78 188 ASN A C 1
ATOM 1564 O O . ASN A 1 188 ? -28.384 -10.991 -15.768 1.00 46.78 188 ASN A O 1
ATOM 1568 N N . THR A 1 189 ? -26.346 -11.626 -16.446 1.00 50.00 189 THR A N 1
ATOM 1569 C CA . THR A 1 189 ? -26.560 -13.032 -16.047 1.00 50.00 189 THR A CA 1
ATOM 1570 C C . THR A 1 189 ? -25.776 -13.418 -14.795 1.00 50.00 189 THR A C 1
ATOM 1572 O O . THR A 1 189 ? -24.566 -13.614 -14.831 1.00 50.00 189 THR A O 1
ATOM 1575 N N . ILE A 1 190 ? -26.492 -13.607 -13.681 1.00 57.22 190 ILE A N 1
ATOM 1576 C CA . ILE A 1 190 ? -26.055 -14.559 -12.652 1.00 57.22 190 ILE A CA 1
ATOM 1577 C C . ILE A 1 190 ? -26.168 -15.931 -13.315 1.00 57.22 190 ILE A C 1
ATOM 1579 O O . ILE A 1 190 ? -27.291 -16.371 -13.571 1.00 57.22 190 ILE A O 1
ATOM 1583 N N . LEU A 1 191 ? -25.038 -16.568 -13.634 1.00 56.53 191 LEU A N 1
ATOM 1584 C CA . LEU A 1 191 ? -25.030 -17.908 -14.227 1.00 56.53 191 LEU A CA 1
ATOM 1585 C C . LEU A 1 191 ? -25.858 -18.847 -13.346 1.00 56.53 191 LEU A C 1
ATOM 1587 O O . LEU A 1 191 ? -25.574 -19.009 -12.154 1.00 56.53 191 LEU A O 1
ATOM 1591 N N . LYS A 1 192 ? -26.899 -19.460 -13.910 1.00 58.56 192 LYS A N 1
ATOM 1592 C CA . LYS A 1 19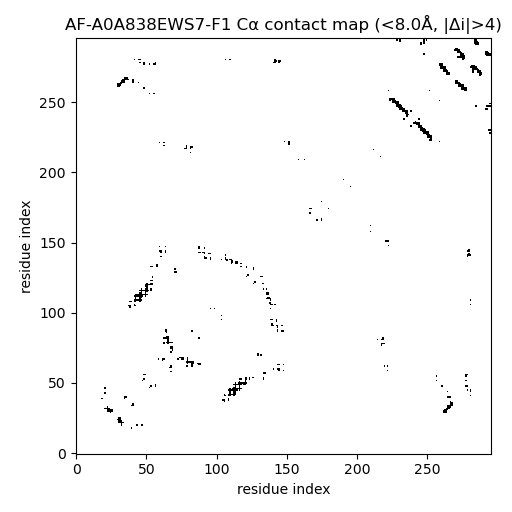2 ? -27.643 -20.504 -13.201 1.00 58.56 192 LYS A CA 1
ATOM 1593 C C . LYS A 1 192 ? -26.791 -21.765 -13.140 1.00 58.56 192 LYS A C 1
ATOM 1595 O O . LYS A 1 192 ? -25.948 -22.017 -13.999 1.00 58.56 192 LYS A O 1
ATOM 1600 N N . GLN A 1 193 ? -27.029 -22.591 -12.125 1.00 56.56 193 GLN A N 1
ATOM 1601 C CA . GLN A 1 193 ? -26.369 -23.888 -12.003 1.00 56.56 193 GLN A CA 1
ATOM 1602 C C . GLN A 1 193 ? -26.568 -24.699 -13.296 1.00 56.56 193 GLN A C 1
ATOM 1604 O O . GLN A 1 193 ? -27.695 -25.042 -13.644 1.00 56.56 193 GLN A O 1
ATOM 1609 N N . GLY A 1 194 ? -25.472 -24.982 -14.008 1.00 60.88 194 GLY A N 1
ATOM 1610 C CA . GLY A 1 194 ? -25.489 -25.696 -15.290 1.00 60.88 194 GLY A CA 1
ATOM 1611 C C . GLY A 1 194 ? -25.339 -24.822 -16.543 1.00 60.88 194 GLY A C 1
ATOM 1612 O O . GLY A 1 194 ? -25.102 -25.380 -17.608 1.00 60.88 194 GLY A O 1
ATOM 1613 N N . GLU A 1 195 ? -25.379 -23.487 -16.442 1.00 64.06 195 GLU A N 1
ATOM 1614 C CA . GLU A 1 195 ? -25.109 -22.545 -17.551 1.00 64.06 195 GLU A CA 1
ATOM 1615 C C . GLU A 1 195 ? -23.601 -22.318 -17.781 1.00 64.06 195 GLU A C 1
ATOM 1617 O O . GLU A 1 195 ? -23.154 -21.218 -18.100 1.00 64.06 195 GLU A O 1
ATOM 1622 N N . TYR A 1 196 ? -22.776 -23.350 -17.603 1.00 60.81 196 TYR A N 1
ATOM 1623 C CA . TYR A 1 196 ? -21.364 -23.253 -17.963 1.00 60.81 196 TYR A CA 1
ATOM 1624 C C . TYR A 1 196 ? -21.231 -23.364 -19.479 1.00 60.81 196 TYR A C 1
ATOM 1626 O O . TYR A 1 196 ? -21.772 -24.293 -20.085 1.00 60.81 196 TYR A O 1
ATOM 1634 N N . VAL A 1 197 ? -20.473 -22.451 -20.090 1.00 57.34 197 VAL A N 1
ATOM 1635 C CA . VAL A 1 197 ? -20.080 -22.591 -21.494 1.00 57.34 197 VAL A CA 1
ATOM 1636 C C . VAL A 1 197 ? -19.370 -23.934 -21.637 1.00 57.34 197 VAL A C 1
ATOM 1638 O O . VAL A 1 197 ? -18.361 -24.203 -20.978 1.00 57.34 197 VAL A O 1
ATOM 1641 N N . THR A 1 198 ? -19.924 -24.811 -22.470 1.00 52.44 198 THR A N 1
ATOM 1642 C CA . THR A 1 198 ? -19.311 -26.091 -22.809 1.00 52.44 198 THR A CA 1
ATOM 1643 C C . THR A 1 198 ? -18.103 -25.774 -23.670 1.00 52.44 198 THR A C 1
ATOM 1645 O O . THR A 1 198 ? -18.240 -25.599 -24.871 1.00 52.44 198 THR A O 1
ATOM 1648 N N . LYS A 1 199 ? -16.951 -25.603 -23.009 1.00 50.59 199 LYS A N 1
ATOM 1649 C CA . LYS A 1 199 ? -15.598 -25.542 -23.570 1.00 50.59 199 LYS A CA 1
ATOM 1650 C C . LYS A 1 199 ? -15.591 -25.041 -25.021 1.00 50.59 199 LYS A C 1
ATOM 1652 O O . LYS A 1 199 ? -15.526 -25.841 -25.950 1.00 50.59 199 LYS A O 1
ATOM 1657 N N . THR A 1 200 ? -15.677 -23.726 -25.217 1.00 51.78 200 THR A N 1
ATOM 1658 C CA . THR A 1 200 ? -15.322 -23.142 -26.512 1.00 51.78 200 THR A CA 1
ATOM 1659 C C . THR A 1 200 ? -13.922 -23.643 -26.847 1.00 51.78 200 THR A C 1
ATOM 1661 O O . THR A 1 200 ? -13.021 -23.547 -26.009 1.00 51.78 200 THR A O 1
ATOM 1664 N N . GLU A 1 201 ? -13.760 -24.279 -28.011 1.00 46.53 201 GLU A N 1
ATOM 1665 C CA . GLU A 1 201 ? -12.444 -24.692 -28.489 1.00 46.53 201 GLU A CA 1
ATOM 1666 C C . GLU A 1 201 ? -11.518 -23.489 -28.353 1.00 46.53 201 GLU A C 1
ATOM 1668 O O . GLU A 1 201 ? -11.803 -22.416 -28.885 1.00 46.53 201 GLU A O 1
ATOM 1673 N N . SER A 1 202 ? -10.457 -23.638 -27.558 1.00 47.41 202 SER A N 1
ATOM 1674 C CA . SER A 1 202 ? -9.464 -22.590 -27.393 1.00 47.41 202 SER A CA 1
ATOM 1675 C C . SER A 1 202 ? -8.897 -22.305 -28.776 1.00 47.41 202 SER A C 1
ATOM 1677 O O . SER A 1 202 ? -8.108 -23.097 -29.299 1.00 47.41 202 SER A O 1
ATOM 1679 N N . VAL A 1 203 ? -9.327 -21.206 -29.391 1.00 44.81 203 VAL A N 1
ATOM 1680 C CA . VAL A 1 203 ? -8.703 -20.719 -30.610 1.00 44.81 203 VAL A CA 1
ATOM 1681 C C . VAL A 1 203 ? -7.276 -20.392 -30.204 1.00 44.81 203 VAL A C 1
ATOM 1683 O O . VAL A 1 203 ? -7.036 -19.468 -29.430 1.00 44.81 203 VAL A O 1
ATOM 1686 N N . ASN A 1 204 ? -6.323 -21.193 -30.679 1.00 37.75 204 ASN A N 1
ATOM 1687 C CA . ASN A 1 204 ? -4.907 -20.877 -30.576 1.00 37.75 204 ASN A CA 1
ATOM 1688 C C . ASN A 1 204 ? -4.648 -19.653 -31.458 1.00 37.75 204 ASN A C 1
ATOM 1690 O O . ASN A 1 204 ? -4.181 -19.765 -32.590 1.00 37.75 204 ASN A O 1
ATOM 1694 N N . THR A 1 205 ? -4.976 -18.468 -30.954 1.00 42.03 205 THR A N 1
ATOM 1695 C CA . THR A 1 205 ? -4.499 -17.219 -31.523 1.00 42.03 205 THR A CA 1
ATOM 1696 C C . THR A 1 205 ? -3.012 -17.147 -31.224 1.00 42.03 205 THR A C 1
ATOM 1698 O O . THR A 1 205 ? -2.583 -16.751 -30.140 1.00 42.03 205 THR A O 1
ATOM 1701 N N . SER A 1 206 ? -2.204 -17.574 -32.190 1.00 40.97 206 SER A N 1
ATOM 1702 C CA . SER A 1 206 ? -0.788 -17.248 -32.231 1.00 40.97 206 SER A CA 1
ATOM 1703 C C . SER A 1 206 ? -0.672 -15.744 -32.457 1.00 40.97 206 SER A C 1
ATOM 1705 O O . SER A 1 206 ? -0.640 -15.277 -33.596 1.00 40.97 206 SER A O 1
ATOM 1707 N N . TYR A 1 207 ? -0.657 -14.974 -31.372 1.00 46.53 207 TYR A N 1
ATOM 1708 C CA . TYR A 1 207 ? -0.269 -13.574 -31.430 1.00 46.53 207 TYR A CA 1
ATOM 1709 C C . TYR A 1 207 ? 1.151 -13.527 -31.987 1.00 46.53 207 TYR A C 1
ATOM 1711 O O . TYR A 1 207 ? 2.076 -14.048 -31.362 1.00 46.53 207 TYR A O 1
ATOM 1719 N N . THR A 1 208 ? 1.331 -12.944 -33.180 1.00 45.50 208 THR A N 1
ATOM 1720 C CA . THR A 1 208 ? 2.664 -12.547 -33.631 1.00 45.50 208 THR A CA 1
ATOM 1721 C C . THR A 1 208 ? 3.138 -11.530 -32.632 1.00 45.50 208 THR A C 1
ATOM 1723 O O . THR A 1 208 ? 2.557 -10.443 -32.541 1.00 45.50 208 THR A O 1
ATOM 1726 N N . PRO A 1 209 ? 4.149 -11.861 -31.849 1.00 48.66 209 PRO A N 1
ATOM 1727 C CA . PRO A 1 209 ? 4.463 -10.972 -30.793 1.00 48.66 209 PRO A CA 1
ATOM 1728 C C . PRO A 1 209 ? 5.244 -9.817 -31.402 1.00 48.66 209 PRO A C 1
ATOM 1730 O O . PRO A 1 209 ? 6.339 -10.020 -31.925 1.00 48.66 209 PRO A O 1
ATOM 1733 N N . ALA A 1 210 ? 4.809 -8.589 -31.165 1.00 49.19 210 ALA A N 1
ATOM 1734 C CA . ALA A 1 210 ? 5.781 -7.536 -30.898 1.00 49.19 210 ALA A CA 1
ATOM 1735 C C . ALA A 1 210 ? 6.522 -7.835 -29.567 1.00 49.19 210 ALA A C 1
ATOM 1737 O O . ALA A 1 210 ? 6.737 -6.946 -28.746 1.00 49.19 210 ALA A O 1
ATOM 1738 N N . GLN A 1 211 ? 6.864 -9.112 -29.302 1.00 47.97 211 GLN A N 1
ATOM 1739 C CA . GLN A 1 211 ? 7.486 -9.560 -28.069 1.00 47.97 211 GLN A CA 1
ATOM 1740 C C . GLN A 1 211 ? 8.843 -8.908 -28.021 1.00 47.97 211 GLN A C 1
ATOM 1742 O O . GLN A 1 211 ? 9.754 -9.218 -28.789 1.00 47.97 211 GLN A O 1
ATOM 1747 N N . LYS A 1 212 ? 8.942 -8.113 -26.965 1.00 52.12 212 LYS A N 1
ATOM 1748 C CA . LYS A 1 212 ? 10.160 -7.846 -26.236 1.00 52.12 212 LYS A CA 1
ATOM 1749 C C . LYS A 1 212 ? 11.042 -6.866 -26.987 1.00 52.12 212 LYS A C 1
ATOM 1751 O O . LYS A 1 212 ? 12.163 -7.170 -27.393 1.00 52.12 212 LYS A O 1
ATOM 1756 N N . LEU A 1 213 ? 10.648 -5.595 -26.907 1.00 54.66 213 LEU A N 1
ATOM 1757 C CA . LEU A 1 213 ? 11.628 -4.660 -26.360 1.00 54.66 213 LEU A CA 1
ATOM 1758 C C . LEU A 1 213 ? 12.132 -5.293 -25.054 1.00 54.66 213 LEU A C 1
ATOM 1760 O O . LEU A 1 213 ? 11.457 -5.220 -24.030 1.00 54.66 213 LEU A O 1
ATOM 1764 N N . LYS A 1 214 ? 13.291 -5.971 -25.116 1.00 62.75 214 LYS A N 1
ATOM 1765 C CA . LYS A 1 214 ? 13.945 -6.681 -23.994 1.00 62.75 214 LYS A CA 1
ATOM 1766 C C . LYS A 1 214 ? 14.043 -5.820 -22.733 1.00 62.75 214 LYS A C 1
ATOM 1768 O O . LYS A 1 214 ? 14.227 -6.329 -21.637 1.00 62.75 214 LYS A O 1
ATOM 1773 N N . LEU A 1 215 ? 13.924 -4.507 -22.907 1.00 65.81 215 LEU A N 1
ATOM 1774 C CA . LEU A 1 215 ? 13.830 -3.508 -21.863 1.00 65.81 215 LEU A CA 1
ATOM 1775 C C . LEU A 1 215 ? 12.675 -3.771 -20.873 1.00 65.81 215 LEU A C 1
ATOM 1777 O O . LEU A 1 215 ? 12.912 -3.688 -19.673 1.00 65.81 215 LEU A O 1
ATOM 1781 N N . TRP A 1 216 ? 11.474 -4.154 -21.337 1.00 68.12 216 TRP A N 1
ATOM 1782 C CA . TRP A 1 216 ? 10.305 -4.359 -20.461 1.00 68.12 216 TRP A CA 1
ATOM 1783 C C . TRP A 1 216 ? 10.404 -5.609 -19.587 1.00 68.12 216 TRP A C 1
ATOM 1785 O O . TRP A 1 216 ? 9.847 -5.623 -18.494 1.00 68.12 216 TRP A O 1
ATOM 1795 N N . GLU A 1 217 ? 11.142 -6.629 -20.032 1.00 72.81 217 GLU A N 1
ATOM 1796 C CA . GLU A 1 217 ? 11.385 -7.848 -19.244 1.00 72.81 217 GLU A CA 1
ATOM 1797 C C . GLU A 1 217 ? 12.220 -7.583 -17.988 1.00 72.81 217 GLU A C 1
ATOM 1799 O O . GLU A 1 217 ? 12.264 -8.416 -17.089 1.00 72.81 217 GLU A O 1
ATOM 1804 N N . ASN A 1 218 ? 12.902 -6.437 -17.929 1.00 82.06 218 ASN A N 1
ATOM 1805 C CA . ASN A 1 218 ? 13.717 -6.071 -16.780 1.00 82.06 218 ASN A CA 1
ATOM 1806 C C . ASN A 1 218 ? 12.923 -5.294 -15.717 1.00 82.06 218 ASN A C 1
ATOM 1808 O O . ASN A 1 218 ? 13.483 -5.022 -14.659 1.00 82.06 218 ASN A O 1
ATOM 1812 N N . PHE A 1 219 ? 11.654 -4.932 -15.953 1.00 86.62 219 PHE A N 1
ATOM 1813 C CA . PHE A 1 219 ? 10.811 -4.393 -14.882 1.00 86.62 219 PHE A CA 1
ATOM 1814 C C . PHE A 1 219 ? 10.349 -5.522 -13.946 1.00 86.62 219 PHE A C 1
ATOM 1816 O O . PHE A 1 219 ? 9.916 -6.567 -14.430 1.00 86.62 219 PHE A O 1
ATOM 1823 N N . PRO A 1 220 ? 10.420 -5.332 -12.617 1.00 85.94 220 PRO A N 1
ATOM 1824 C CA . PRO A 1 220 ? 10.034 -6.362 -11.660 1.00 85.94 220 PRO A CA 1
ATOM 1825 C C . PRO A 1 220 ? 8.507 -6.483 -11.528 1.00 85.94 220 PRO A C 1
ATOM 1827 O O . PRO A 1 220 ? 7.809 -5.476 -11.429 1.00 85.94 220 PRO A O 1
ATOM 1830 N N . ASP A 1 221 ? 7.991 -7.713 -11.436 1.00 85.44 221 ASP A N 1
ATOM 1831 C CA . ASP A 1 221 ? 6.577 -8.008 -11.137 1.00 85.44 221 ASP A CA 1
ATOM 1832 C C . ASP A 1 221 ? 6.297 -7.922 -9.627 1.00 85.44 221 ASP A C 1
ATOM 1834 O O . ASP A 1 221 ? 6.021 -8.919 -8.951 1.00 85.44 221 ASP A O 1
ATOM 1838 N N . VAL A 1 222 ? 6.407 -6.708 -9.081 1.00 86.62 222 VAL A N 1
ATOM 1839 C CA . VAL A 1 222 ? 6.374 -6.439 -7.632 1.00 86.62 222 VAL A CA 1
ATOM 1840 C C . VAL A 1 222 ? 5.100 -6.979 -6.984 1.00 86.62 222 VAL A C 1
ATOM 1842 O O . VAL A 1 222 ? 5.153 -7.680 -5.971 1.00 86.62 222 VAL A O 1
ATOM 1845 N N . PHE A 1 223 ? 3.950 -6.702 -7.600 1.00 85.50 223 PHE A N 1
ATOM 1846 C CA . PHE A 1 223 ? 2.635 -7.020 -7.038 1.00 85.50 223 PHE A CA 1
ATOM 1847 C C . PHE A 1 223 ? 2.025 -8.305 -7.594 1.00 85.50 223 PHE A C 1
ATOM 1849 O O . PHE A 1 223 ? 0.842 -8.558 -7.406 1.00 85.50 223 PHE A O 1
ATOM 1856 N N . GLY A 1 224 ? 2.850 -9.145 -8.221 1.00 83.44 224 GLY A N 1
ATOM 1857 C CA . GLY A 1 224 ? 2.428 -10.426 -8.779 1.00 83.44 224 GLY A CA 1
ATOM 1858 C C . GLY A 1 224 ? 2.242 -10.410 -10.284 1.00 83.44 224 GLY A C 1
ATOM 1859 O O . GLY A 1 224 ? 2.292 -9.353 -10.917 1.00 83.44 224 GLY A O 1
ATOM 1860 N N . LYS A 1 225 ? 2.109 -11.605 -10.850 1.00 77.62 225 LYS A N 1
ATOM 1861 C CA . LYS A 1 225 ? 1.967 -11.812 -12.296 1.00 77.62 225 LYS A CA 1
ATOM 1862 C C . LYS A 1 225 ? 0.522 -12.044 -12.684 1.00 77.62 225 LYS A C 1
ATOM 1864 O O . LYS A 1 225 ? 0.070 -11.462 -13.666 1.00 77.62 225 LYS A O 1
ATOM 1869 N N . GLU A 1 226 ? -0.175 -12.856 -11.899 1.00 73.06 226 GLU A N 1
ATOM 1870 C CA . GLU A 1 226 ? -1.577 -13.144 -12.126 1.00 73.06 226 GLU A CA 1
ATOM 1871 C C . GLU A 1 226 ? -2.429 -12.028 -11.523 1.00 73.06 226 GLU A C 1
ATOM 1873 O O . GLU A 1 226 ? -2.124 -11.463 -10.466 1.00 73.06 226 GLU A O 1
ATOM 1878 N N . SER A 1 227 ? -3.497 -11.682 -12.229 1.00 77.38 227 SER A N 1
ATOM 1879 C CA . SER A 1 227 ? -4.470 -10.697 -11.787 1.00 77.38 227 SER A CA 1
ATOM 1880 C C . SER A 1 227 ? -5.840 -11.096 -12.304 1.00 77.38 227 SER A C 1
ATOM 1882 O O . SER A 1 227 ? -6.000 -11.518 -13.448 1.00 77.38 227 SER A O 1
ATOM 1884 N N . GLY A 1 228 ? -6.824 -10.966 -11.432 1.00 81.94 228 GLY A N 1
ATOM 1885 C CA . GLY A 1 228 ? -8.234 -11.140 -11.716 1.00 81.94 228 GLY A CA 1
ATOM 1886 C C . GLY A 1 228 ? -9.008 -10.642 -10.511 1.00 81.94 228 GLY A C 1
ATOM 1887 O O . GLY A 1 228 ? -8.436 -10.482 -9.438 1.00 81.94 228 GLY A O 1
ATOM 1888 N N . SER A 1 229 ? -10.290 -10.369 -10.672 1.00 86.31 229 SER A N 1
ATOM 1889 C CA . SER A 1 229 ? -11.133 -9.944 -9.562 1.00 86.31 229 SER A CA 1
ATOM 1890 C C . SER A 1 229 ? -12.592 -10.159 -9.922 1.00 86.31 229 SER A C 1
ATOM 1892 O O . SER A 1 229 ? -12.976 -10.012 -11.083 1.00 86.31 229 SER A O 1
ATOM 1894 N N . ASN A 1 230 ? -13.422 -10.397 -8.911 1.00 89.12 230 ASN A N 1
ATOM 1895 C CA . ASN A 1 230 ? -14.872 -10.302 -9.032 1.00 89.12 230 ASN A CA 1
ATOM 1896 C C . ASN A 1 230 ? -15.423 -9.197 -8.124 1.00 89.12 230 ASN A C 1
ATOM 1898 O O . ASN A 1 230 ? -14.929 -8.958 -7.018 1.00 89.12 230 ASN A O 1
ATOM 1902 N N . ASN A 1 231 ? -16.496 -8.549 -8.580 1.00 90.50 231 ASN A N 1
ATOM 1903 C CA . ASN A 1 231 ? -17.270 -7.608 -7.779 1.00 90.50 231 ASN A CA 1
ATOM 1904 C C . ASN A 1 231 ? -18.753 -7.703 -8.085 1.00 90.50 231 ASN A C 1
ATOM 1906 O O . ASN A 1 231 ? -19.152 -7.468 -9.223 1.00 90.50 231 ASN A O 1
ATOM 1910 N N . TRP A 1 232 ? -19.572 -7.944 -7.061 1.00 90.88 232 TRP A N 1
ATOM 1911 C CA . TRP A 1 232 ? -21.030 -7.912 -7.168 1.00 90.88 232 TRP A CA 1
ATOM 1912 C C . TRP A 1 232 ? -21.644 -6.922 -6.187 1.00 90.88 232 TRP A C 1
ATOM 1914 O O . TRP A 1 232 ? -21.286 -6.884 -5.011 1.00 90.88 232 TRP A O 1
ATOM 1924 N N . VAL A 1 233 ? -22.640 -6.174 -6.667 1.00 91.62 233 VAL A N 1
ATOM 1925 C CA . VAL A 1 233 ? -23.475 -5.300 -5.840 1.00 91.62 233 VAL A CA 1
ATOM 1926 C C . VAL A 1 233 ? -24.934 -5.713 -5.983 1.00 91.62 233 VAL A C 1
ATOM 1928 O O . VAL A 1 233 ? -25.492 -5.723 -7.080 1.00 91.62 233 VAL A O 1
ATOM 1931 N N . VAL A 1 234 ? -25.579 -6.003 -4.856 1.00 91.38 234 VAL A N 1
ATOM 1932 C CA . VAL A 1 234 ? -27.025 -6.224 -4.781 1.00 91.38 234 VAL A CA 1
ATOM 1933 C C . VAL A 1 234 ? -27.664 -4.974 -4.195 1.00 91.38 234 VAL A C 1
ATOM 1935 O O . VAL A 1 234 ? -27.440 -4.626 -3.037 1.00 91.38 234 VAL A O 1
ATOM 1938 N N . GLY A 1 235 ? -28.469 -4.277 -4.998 1.00 92.12 235 GLY A N 1
ATOM 1939 C CA . GLY A 1 235 ? -29.238 -3.128 -4.523 1.00 92.12 235 GLY A CA 1
ATOM 1940 C C . GLY A 1 235 ? -30.345 -3.543 -3.548 1.00 92.12 235 GLY A C 1
ATOM 1941 O O . GLY A 1 235 ? -30.902 -4.631 -3.669 1.00 92.12 235 GLY A O 1
ATOM 1942 N N . LYS A 1 236 ? -30.732 -2.640 -2.636 1.00 94.38 236 LYS A N 1
ATOM 1943 C CA . LYS A 1 236 ? -31.754 -2.882 -1.593 1.00 94.38 236 LYS A CA 1
ATOM 1944 C C . LYS A 1 236 ? -33.067 -3.503 -2.090 1.00 94.38 236 LYS A C 1
ATOM 1946 O O . LYS A 1 236 ? -33.693 -4.268 -1.377 1.00 94.38 236 LYS A O 1
ATOM 1951 N N . ALA A 1 237 ? -33.492 -3.171 -3.313 1.00 95.31 237 ALA A N 1
ATOM 1952 C CA . ALA A 1 237 ? -34.734 -3.676 -3.901 1.00 95.31 237 ALA A CA 1
ATOM 1953 C C . ALA A 1 237 ? -34.651 -5.160 -4.307 1.00 95.31 237 ALA A C 1
ATOM 1955 O O . ALA A 1 237 ? -35.674 -5.781 -4.569 1.00 95.31 237 ALA A O 1
ATOM 1956 N N . LYS A 1 238 ? -33.433 -5.710 -4.387 1.00 92.56 238 LYS A N 1
ATOM 1957 C CA . LYS A 1 238 ? -33.143 -7.104 -4.735 1.00 92.56 238 LYS A CA 1
ATOM 1958 C C . LYS A 1 238 ? -32.650 -7.926 -3.535 1.00 92.56 238 LYS A C 1
ATOM 1960 O O . LYS A 1 238 ? -32.313 -9.091 -3.721 1.00 92.56 238 LYS A O 1
ATOM 1965 N N . SER A 1 239 ? -32.592 -7.355 -2.329 1.00 93.88 239 SER A N 1
ATOM 1966 C CA . SER A 1 239 ? -32.199 -8.072 -1.113 1.00 93.88 239 SER A CA 1
ATOM 1967 C C . SER A 1 239 ? -33.409 -8.364 -0.230 1.00 93.88 239 SER A C 1
ATOM 1969 O O . SER A 1 239 ? -34.335 -7.561 -0.124 1.00 93.88 239 SER A O 1
ATOM 1971 N N . LYS A 1 240 ? -33.403 -9.531 0.422 1.00 93.12 240 LYS A N 1
ATOM 1972 C CA . LYS A 1 240 ? -34.487 -9.963 1.317 1.00 93.12 240 LYS A CA 1
ATOM 1973 C C . LYS A 1 240 ? -34.659 -9.022 2.514 1.00 93.12 240 LYS A C 1
ATOM 1975 O O . LYS A 1 240 ? -35.781 -8.767 2.939 1.00 93.12 240 LYS A O 1
ATOM 1980 N N . ASP A 1 241 ? -33.546 -8.495 3.013 1.00 93.44 241 ASP A N 1
ATOM 1981 C CA . ASP A 1 241 ? -33.498 -7.761 4.278 1.00 93.44 241 ASP A CA 1
ATOM 1982 C C . ASP A 1 241 ? -33.520 -6.234 4.061 1.00 93.44 241 ASP A C 1
ATOM 1984 O O . ASP A 1 241 ? -33.428 -5.465 5.012 1.00 93.44 241 ASP A O 1
ATOM 1988 N N . GLY A 1 242 ? -33.629 -5.775 2.806 1.00 94.38 242 GLY A N 1
ATOM 1989 C CA . GLY A 1 242 ? -33.730 -4.356 2.451 1.00 94.38 242 GLY A CA 1
ATOM 1990 C C . GLY A 1 242 ? -32.417 -3.562 2.516 1.00 94.38 242 GLY A C 1
ATOM 1991 O O . GLY A 1 242 ? -32.435 -2.344 2.330 1.00 94.38 242 GLY A O 1
ATOM 1992 N N . TYR A 1 243 ? -31.276 -4.221 2.737 1.00 93.12 243 TYR A N 1
ATOM 1993 C CA . TYR A 1 243 ? -29.941 -3.609 2.732 1.00 93.12 243 TYR A CA 1
ATOM 1994 C C . TYR A 1 243 ? -29.199 -3.871 1.421 1.00 93.12 243 TYR A C 1
ATOM 1996 O O . TYR A 1 243 ? -29.376 -4.916 0.798 1.00 93.12 243 TYR A O 1
ATOM 2004 N N . ALA A 1 244 ? -28.359 -2.930 0.988 1.00 93.62 244 ALA A N 1
ATOM 2005 C CA . ALA A 1 244 ? -27.442 -3.193 -0.117 1.00 93.62 244 ALA A CA 1
ATOM 2006 C C . ALA A 1 244 ? -26.342 -4.171 0.329 1.00 93.62 244 ALA A C 1
ATOM 2008 O O . ALA A 1 244 ? -25.897 -4.112 1.474 1.00 93.62 244 ALA A O 1
ATOM 2009 N N . MET A 1 245 ? -25.897 -5.045 -0.574 1.00 93.44 245 MET A N 1
ATOM 2010 C CA . MET A 1 245 ? -24.815 -6.002 -0.317 1.00 93.44 245 MET A CA 1
ATOM 2011 C C . MET A 1 245 ? -23.698 -5.803 -1.340 1.00 93.44 245 MET A C 1
ATOM 2013 O O . MET A 1 245 ? -23.980 -5.604 -2.522 1.00 93.44 245 MET A O 1
ATOM 2017 N N . LEU A 1 246 ? -22.448 -5.883 -0.886 1.00 93.50 246 LEU A N 1
ATOM 2018 C CA . LEU A 1 246 ? -21.249 -5.886 -1.720 1.00 93.50 246 LEU A CA 1
ATOM 2019 C C . LEU A 1 246 ? -20.495 -7.196 -1.479 1.00 93.50 246 LEU A C 1
ATOM 2021 O O . LEU A 1 246 ? -20.247 -7.552 -0.328 1.00 93.50 246 LEU A O 1
ATOM 2025 N N . ALA A 1 247 ? -20.102 -7.870 -2.555 1.00 93.88 247 ALA A N 1
ATOM 2026 C CA . ALA A 1 247 ? -19.101 -8.929 -2.533 1.00 93.88 247 ALA A CA 1
ATOM 2027 C C . ALA A 1 247 ? -17.900 -8.463 -3.362 1.00 93.88 247 ALA A C 1
ATOM 2029 O O . ALA A 1 247 ? -18.055 -8.238 -4.563 1.00 93.88 247 ALA A O 1
ATOM 2030 N N . ASN A 1 248 ? -16.741 -8.297 -2.718 1.00 93.69 248 ASN A N 1
ATOM 2031 C CA . ASN A 1 248 ? -15.475 -7.992 -3.381 1.00 93.69 248 ASN A CA 1
ATOM 2032 C C . ASN A 1 248 ? -14.486 -9.135 -3.172 1.00 93.69 248 ASN A C 1
ATOM 2034 O O . ASN A 1 248 ? -14.205 -9.509 -2.036 1.00 93.69 248 ASN A O 1
ATOM 2038 N N . ASP A 1 249 ? -13.987 -9.672 -4.281 1.00 92.56 249 ASP A N 1
ATOM 2039 C CA . ASP A 1 249 ? -13.172 -10.880 -4.333 1.00 92.56 249 ASP A CA 1
ATOM 2040 C C . ASP A 1 249 ? -11.975 -10.655 -5.278 1.00 92.56 249 ASP A C 1
ATOM 2042 O O . ASP A 1 249 ? -12.011 -11.078 -6.436 1.00 92.56 249 ASP A O 1
ATOM 2046 N N . PRO A 1 250 ? -10.950 -9.892 -4.841 1.00 91.06 250 PRO A N 1
ATOM 2047 C CA . PRO A 1 250 ? -9.746 -9.655 -5.630 1.00 91.06 250 PRO A CA 1
ATOM 2048 C C . PRO A 1 250 ? -8.845 -10.897 -5.646 1.00 91.06 250 PRO A C 1
ATOM 2050 O O . PRO A 1 250 ? -8.514 -11.451 -4.595 1.00 91.06 250 PRO A O 1
ATOM 2053 N N . HIS A 1 251 ? -8.389 -11.303 -6.829 1.00 90.38 251 HIS A N 1
ATOM 2054 C CA . HIS A 1 251 ? -7.502 -12.451 -7.034 1.00 90.38 251 HIS A CA 1
ATOM 2055 C C . HIS A 1 251 ? -6.074 -11.980 -7.288 1.00 90.38 251 HIS A C 1
ATOM 2057 O O . HIS A 1 251 ? -5.765 -11.338 -8.292 1.00 90.38 251 HIS A O 1
ATOM 2063 N N . LEU A 1 252 ? -5.189 -12.327 -6.359 1.00 88.00 252 LEU A N 1
ATOM 2064 C CA . LEU A 1 252 ? -3.765 -12.021 -6.417 1.00 88.00 252 LEU A CA 1
ATOM 2065 C C . LEU A 1 252 ? -2.960 -13.297 -6.187 1.00 88.00 252 LEU A C 1
ATOM 2067 O O . LEU A 1 252 ? -3.452 -14.244 -5.569 1.00 88.00 252 LEU A O 1
ATOM 2071 N N . ASP A 1 253 ? -1.705 -13.291 -6.633 1.00 87.81 253 ASP A N 1
ATOM 2072 C CA . ASP A 1 253 ? -0.749 -14.357 -6.336 1.00 87.81 253 ASP A CA 1
ATOM 2073 C C . ASP A 1 253 ? -0.747 -14.710 -4.836 1.00 87.81 253 ASP A C 1
ATOM 2075 O O . ASP A 1 253 ? -0.620 -13.837 -3.967 1.00 87.81 253 ASP A O 1
ATOM 2079 N N . LEU A 1 254 ? -0.798 -16.007 -4.526 1.00 86.38 254 LEU A N 1
ATOM 2080 C CA . LEU A 1 254 ? -0.634 -16.485 -3.158 1.00 86.38 254 LEU A CA 1
ATOM 2081 C C . LEU A 1 254 ? 0.841 -16.360 -2.748 1.00 86.38 254 LEU A C 1
ATOM 2083 O O . LEU A 1 254 ? 1.693 -17.128 -3.196 1.00 86.38 254 LEU A O 1
ATOM 2087 N N . LYS A 1 255 ? 1.140 -15.368 -1.905 1.00 84.12 255 LYS A N 1
ATOM 2088 C CA . LYS A 1 255 ? 2.494 -15.028 -1.441 1.00 84.12 255 LYS A CA 1
ATOM 2089 C C . LYS A 1 255 ? 2.561 -14.974 0.085 1.00 84.12 255 LYS A C 1
ATOM 2091 O O . LYS A 1 255 ? 1.559 -14.706 0.745 1.00 84.12 255 LYS A O 1
ATOM 2096 N N . THR A 1 256 ? 3.763 -15.159 0.627 1.00 83.75 256 THR A N 1
ATOM 2097 C CA . THR A 1 256 ? 4.076 -14.933 2.044 1.00 83.75 256 THR A CA 1
ATOM 2098 C C . THR A 1 256 ? 5.154 -13.846 2.139 1.00 83.75 256 THR A C 1
ATOM 2100 O O . THR A 1 256 ? 6.222 -14.048 1.563 1.00 83.75 256 THR A O 1
ATOM 2103 N N . PRO A 1 257 ? 4.901 -12.708 2.818 1.00 86.62 257 PRO A N 1
ATOM 2104 C CA . PRO A 1 257 ? 3.622 -12.309 3.412 1.00 86.62 257 PRO A CA 1
ATOM 2105 C C . PRO A 1 257 ? 2.539 -12.048 2.349 1.00 86.62 257 PRO A C 1
ATOM 2107 O O . PRO A 1 257 ? 2.843 -11.717 1.202 1.00 86.62 257 PRO A O 1
ATOM 2110 N N . LEU A 1 258 ? 1.266 -12.168 2.742 1.00 89.06 258 LEU A N 1
ATOM 2111 C CA . LEU A 1 258 ? 0.124 -11.876 1.866 1.00 89.06 258 LEU A CA 1
ATOM 2112 C C . LEU A 1 258 ? 0.111 -10.401 1.454 1.00 89.06 258 LEU A C 1
ATOM 2114 O O . LEU A 1 258 ? 0.480 -9.539 2.245 1.00 89.06 258 LEU A O 1
ATOM 2118 N N . PHE A 1 259 ? -0.373 -10.087 0.252 1.00 90.19 259 PHE A N 1
ATOM 2119 C CA . PHE A 1 259 ? -0.422 -8.703 -0.236 1.00 90.19 259 PHE A CA 1
ATOM 2120 C C . PHE A 1 259 ? -1.260 -7.784 0.667 1.00 90.19 259 PHE A C 1
ATOM 2122 O O . PHE A 1 259 ? -0.787 -6.731 1.094 1.00 90.19 259 PHE A O 1
ATOM 2129 N N . TRP A 1 260 ? -2.478 -8.211 1.005 1.00 93.56 260 TRP A N 1
ATOM 2130 C CA . TRP A 1 260 ? -3.380 -7.440 1.853 1.00 93.56 260 TRP A CA 1
ATOM 2131 C C . TRP A 1 260 ? -2.948 -7.474 3.320 1.00 93.56 260 TRP A C 1
ATOM 2133 O O . TRP A 1 260 ? -2.612 -8.528 3.871 1.00 93.56 260 TRP A O 1
ATOM 2143 N N . TYR A 1 261 ? -2.997 -6.314 3.964 1.00 95.50 261 TYR A N 1
ATOM 2144 C CA . TYR A 1 261 ? -2.955 -6.175 5.412 1.00 95.50 261 TYR A CA 1
ATOM 2145 C C . TYR A 1 261 ? -4.356 -5.818 5.910 1.00 95.50 261 TYR A C 1
ATOM 2147 O O . TYR A 1 261 ? -4.923 -4.812 5.495 1.00 95.50 261 TYR A O 1
ATOM 2155 N N . TRP A 1 262 ? -4.943 -6.667 6.752 1.00 95.75 262 TRP A N 1
ATOM 2156 C CA . TRP A 1 262 ? -6.287 -6.448 7.280 1.00 95.75 262 TRP A CA 1
ATOM 2157 C C . TRP A 1 262 ? -6.220 -5.744 8.624 1.00 95.75 262 TRP A C 1
ATOM 2159 O O . TRP A 1 262 ? -5.537 -6.202 9.538 1.00 95.75 262 TRP A O 1
ATOM 2169 N N . ILE A 1 263 ? -6.961 -4.649 8.754 1.00 96.88 263 ILE A N 1
ATOM 2170 C CA . ILE A 1 263 ? -7.015 -3.884 9.996 1.00 96.88 263 ILE A CA 1
ATOM 2171 C C . ILE A 1 263 ? -8.373 -3.219 10.175 1.00 96.88 263 ILE A C 1
ATOM 2173 O O . ILE A 1 263 ? -9.014 -2.796 9.212 1.00 96.88 263 ILE A O 1
ATOM 2177 N N . ASN A 1 264 ? -8.798 -3.112 11.431 1.00 97.19 264 ASN A N 1
ATOM 2178 C CA . ASN A 1 264 ? -9.889 -2.255 11.858 1.00 97.19 264 ASN A CA 1
ATOM 2179 C C . ASN A 1 264 ? -9.359 -1.164 12.789 1.00 97.19 264 ASN A C 1
ATOM 2181 O O . ASN A 1 264 ? -8.855 -1.471 13.868 1.00 97.19 264 ASN A O 1
ATOM 2185 N N . ILE A 1 265 ? -9.524 0.103 12.410 1.00 95.94 265 ILE A N 1
ATOM 2186 C CA . ILE A 1 265 ? -9.219 1.237 13.290 1.00 95.94 265 ILE A CA 1
ATOM 2187 C C . ILE A 1 265 ? -10.467 2.105 13.437 1.00 95.94 265 ILE A C 1
ATOM 2189 O O . ILE A 1 265 ? -11.177 2.389 12.467 1.00 95.94 265 ILE A O 1
ATOM 2193 N N . GLN A 1 266 ? -10.740 2.506 14.673 1.00 95.69 266 GLN A N 1
ATOM 2194 C CA . GLN A 1 266 ? -11.915 3.269 15.069 1.00 95.69 266 GLN A CA 1
ATOM 2195 C C . GLN A 1 266 ? -11.495 4.579 15.733 1.00 95.69 266 GLN A C 1
ATOM 2197 O O . GLN A 1 266 ? -10.764 4.555 16.716 1.00 95.69 266 GLN A O 1
ATOM 2202 N N . THR A 1 267 ? -11.990 5.702 15.228 1.00 94.56 267 THR A N 1
ATOM 2203 C CA . THR A 1 267 ? -12.047 7.002 15.908 1.00 94.56 267 THR A CA 1
ATOM 2204 C C . THR A 1 267 ? -13.482 7.254 16.404 1.00 94.56 267 THR A C 1
ATOM 2206 O O . THR A 1 267 ? -14.395 6.511 16.026 1.00 94.56 267 THR A O 1
ATOM 2209 N N . PRO A 1 268 ? -13.743 8.294 17.219 1.00 94.44 268 PRO A N 1
ATOM 2210 C CA . PRO A 1 268 ? -15.115 8.687 17.551 1.00 94.44 268 PRO A CA 1
ATOM 2211 C C . PRO A 1 268 ? -15.987 8.989 16.315 1.00 94.44 268 PRO A C 1
ATOM 2213 O O . PRO A 1 268 ? -17.200 8.789 16.344 1.00 94.44 268 PRO A O 1
ATOM 2216 N N . GLU A 1 269 ? -15.378 9.445 15.217 1.00 91.62 269 GLU A N 1
ATOM 2217 C CA . GLU A 1 269 ? -16.049 9.859 13.980 1.00 91.62 269 GLU A CA 1
ATOM 2218 C C . GLU A 1 269 ? -16.056 8.785 12.878 1.00 91.62 269 GLU A C 1
ATOM 2220 O O . GLU A 1 269 ? -16.873 8.858 11.954 1.00 91.62 269 GLU A O 1
ATOM 2225 N N . MET A 1 270 ? -15.156 7.800 12.940 1.00 92.94 270 MET A N 1
ATOM 2226 C CA . MET A 1 270 ? -14.946 6.813 11.880 1.00 92.94 270 MET A CA 1
ATOM 2227 C C . MET A 1 270 ? -14.701 5.418 12.450 1.00 92.94 270 MET A C 1
ATOM 2229 O O . MET A 1 270 ? -13.904 5.237 13.351 1.00 92.94 270 MET A O 1
ATOM 2233 N N . ASN A 1 271 ? -15.316 4.397 11.867 1.00 95.75 271 ASN A N 1
ATOM 2234 C CA . ASN A 1 271 ? -14.965 3.001 12.115 1.00 95.75 271 ASN A CA 1
ATOM 2235 C C . ASN A 1 271 ? -14.700 2.376 10.759 1.00 95.75 271 ASN A C 1
ATOM 2237 O O . ASN A 1 271 ? -15.655 2.257 10.008 1.00 95.75 271 ASN A O 1
ATOM 2241 N N . VAL A 1 272 ? -13.459 2.022 10.428 1.00 97.06 272 VAL A N 1
ATOM 2242 C CA . VAL A 1 272 ? -13.131 1.430 9.124 1.00 97.06 272 VAL A CA 1
ATOM 2243 C C . VAL A 1 272 ? -12.430 0.094 9.296 1.00 97.06 272 VAL A C 1
ATOM 2245 O O . VAL A 1 272 ? -11.530 -0.036 10.123 1.00 97.06 272 VAL A O 1
ATOM 2248 N N . ILE A 1 273 ? -12.862 -0.908 8.534 1.00 97.00 273 ILE A N 1
ATOM 2249 C CA . ILE A 1 273 ? -12.231 -2.225 8.442 1.00 97.00 273 ILE A CA 1
ATOM 2250 C C . ILE A 1 273 ? -12.024 -2.588 6.979 1.00 97.00 273 ILE A C 1
ATOM 2252 O O . ILE A 1 273 ? -12.914 -2.373 6.154 1.00 97.00 273 ILE A O 1
ATOM 2256 N N . GLY A 1 274 ? -10.868 -3.156 6.659 1.00 96.69 274 GLY A N 1
ATOM 2257 C CA . GLY A 1 274 ? -10.614 -3.674 5.324 1.00 96.69 274 GLY A CA 1
ATOM 2258 C C . GLY A 1 274 ? -9.154 -4.005 5.063 1.00 96.69 274 GLY A C 1
ATOM 2259 O O . GLY A 1 274 ? -8.332 -4.002 5.980 1.00 96.69 274 GLY A O 1
ATOM 2260 N N . GLY A 1 275 ? -8.863 -4.290 3.797 1.00 96.38 275 GLY A N 1
ATOM 2261 C CA . GLY A 1 275 ? -7.527 -4.560 3.289 1.00 96.38 275 GLY A CA 1
ATOM 2262 C C . GLY A 1 275 ? -6.807 -3.286 2.850 1.00 96.38 275 GLY A C 1
ATOM 2263 O O . GLY A 1 275 ? -7.344 -2.475 2.088 1.00 96.38 275 GLY A O 1
ATOM 2264 N N . SER A 1 276 ? -5.567 -3.132 3.297 1.00 96.25 276 SER A N 1
ATOM 2265 C CA . SER A 1 276 ? -4.624 -2.103 2.861 1.00 96.25 276 SER A CA 1
ATOM 2266 C C . SER A 1 276 ? -3.382 -2.703 2.219 1.00 96.25 276 SER A C 1
ATOM 2268 O O . SER A 1 276 ? -3.049 -3.874 2.416 1.00 96.25 276 SER A O 1
ATOM 2270 N N . VAL A 1 277 ? -2.680 -1.872 1.450 1.00 95.81 277 VAL A N 1
ATOM 2271 C CA . VAL A 1 277 ? -1.336 -2.181 0.954 1.00 95.81 277 VAL A CA 1
ATOM 2272 C C . VAL A 1 277 ? -0.326 -1.667 1.982 1.00 95.81 277 VAL A C 1
ATOM 2274 O O . VAL A 1 277 ? -0.383 -0.481 2.319 1.00 95.81 277 VAL A O 1
ATOM 2277 N N . PRO A 1 278 ? 0.612 -2.493 2.481 1.00 97.44 278 PRO A N 1
ATOM 2278 C CA . PRO A 1 278 ? 1.656 -2.026 3.387 1.00 97.44 278 PRO A CA 1
ATOM 2279 C C . PRO A 1 278 ? 2.427 -0.845 2.797 1.00 97.44 278 PRO A C 1
ATOM 2281 O O . PRO A 1 278 ? 2.932 -0.911 1.678 1.00 97.44 278 PRO A O 1
ATOM 2284 N N . GLY A 1 279 ? 2.499 0.254 3.545 1.00 97.75 279 GLY A N 1
ATOM 2285 C CA . GLY A 1 279 ? 3.075 1.510 3.059 1.00 97.75 279 GLY A CA 1
ATOM 2286 C C . GLY A 1 279 ? 2.050 2.518 2.539 1.00 97.75 279 GLY A C 1
ATOM 2287 O O . GLY A 1 279 ? 2.384 3.695 2.465 1.00 97.75 279 GLY A O 1
ATOM 2288 N N . VAL A 1 280 ? 0.807 2.119 2.256 1.00 97.31 280 VAL A N 1
ATOM 2289 C CA . VAL A 1 280 ? -0.263 3.011 1.781 1.00 97.31 280 VAL A CA 1
ATOM 2290 C C . VAL A 1 280 ? -1.308 3.216 2.891 1.00 97.31 280 VAL A C 1
ATOM 2292 O O . VAL A 1 280 ? -1.964 2.254 3.290 1.00 97.31 280 VAL A O 1
ATOM 2295 N N . PRO A 1 281 ? -1.510 4.449 3.396 1.00 96.19 281 PRO A N 1
ATOM 2296 C CA . PRO A 1 281 ? -2.371 4.734 4.551 1.00 96.19 281 PRO A CA 1
ATOM 2297 C C . PRO A 1 281 ? -3.868 4.788 4.209 1.00 96.19 281 PRO A C 1
ATOM 2299 O O . PRO A 1 281 ? -4.585 5.690 4.639 1.00 96.19 281 PRO A O 1
ATOM 2302 N N . VAL A 1 282 ? -4.358 3.842 3.408 1.00 94.81 282 VAL A N 1
ATOM 2303 C CA . VAL A 1 282 ? -5.751 3.794 2.952 1.00 94.81 282 VAL A CA 1
ATOM 2304 C C . VAL A 1 282 ? -6.253 2.355 2.977 1.00 94.81 282 VAL A C 1
ATOM 2306 O O . VAL A 1 282 ? -5.547 1.428 2.583 1.00 94.81 282 VAL A O 1
ATOM 2309 N N . ILE A 1 283 ? -7.500 2.184 3.415 1.00 96.81 283 ILE A N 1
ATOM 2310 C CA . ILE A 1 283 ? -8.243 0.935 3.255 1.00 96.81 283 ILE A CA 1
ATOM 2311 C C . ILE A 1 283 ? -8.788 0.894 1.828 1.00 96.81 283 ILE A C 1
ATOM 2313 O O . ILE A 1 283 ? -9.679 1.665 1.469 1.00 96.81 283 ILE A O 1
ATOM 2317 N N . VAL A 1 284 ? -8.214 0.027 1.000 1.00 94.88 284 VAL A N 1
ATOM 2318 C CA . VAL A 1 284 ? -8.469 -0.007 -0.447 1.00 94.88 284 VAL A CA 1
ATOM 2319 C C . VAL A 1 284 ? -9.746 -0.786 -0.763 1.00 94.88 284 VAL A C 1
ATOM 2321 O O . VAL A 1 284 ? -10.504 -0.399 -1.646 1.00 94.88 284 VAL A O 1
ATOM 2324 N N . SER A 1 285 ? -10.018 -1.840 0.004 1.00 95.88 285 SER A N 1
ATOM 2325 C CA . SER A 1 285 ? -11.267 -2.601 -0.039 1.00 95.88 285 SER A CA 1
ATOM 2326 C C . SER A 1 285 ? -11.761 -2.825 1.380 1.00 95.88 285 SER A C 1
ATOM 2328 O O . SER A 1 285 ? -10.983 -3.243 2.239 1.00 95.88 285 SER A O 1
ATOM 2330 N N . GLY A 1 286 ? -13.025 -2.510 1.654 1.00 96.75 286 GLY A N 1
ATOM 2331 C CA . GLY A 1 286 ? -13.551 -2.592 3.008 1.00 96.75 286 GLY A CA 1
ATOM 2332 C C . GLY A 1 286 ? -14.884 -1.890 3.217 1.00 96.75 286 GLY A C 1
ATOM 2333 O O . GLY A 1 286 ? -15.668 -1.662 2.296 1.00 96.75 286 GLY A O 1
ATOM 2334 N N . THR A 1 287 ? -15.159 -1.560 4.474 1.00 96.69 287 THR A N 1
ATOM 2335 C CA . THR A 1 287 ? -16.369 -0.849 4.879 1.00 96.69 287 THR A CA 1
ATOM 2336 C C . THR A 1 287 ? -16.103 0.050 6.072 1.00 96.69 287 THR A C 1
ATOM 2338 O O . THR A 1 287 ? -15.235 -0.228 6.901 1.00 96.69 287 THR A O 1
ATOM 2341 N N . ASN A 1 288 ? -16.897 1.118 6.181 1.00 95.69 288 ASN A N 1
ATOM 2342 C CA . ASN A 1 288 ? -16.947 1.948 7.377 1.00 95.69 288 ASN A CA 1
ATOM 2343 C C . ASN A 1 288 ? -18.227 1.767 8.223 1.00 95.69 288 ASN A C 1
ATOM 2345 O O . ASN A 1 288 ? -18.588 2.630 9.026 1.00 95.69 288 ASN A O 1
ATOM 2349 N N . GLY A 1 289 ? -18.986 0.696 7.969 1.00 92.50 289 GLY A N 1
ATOM 2350 C CA . GLY A 1 289 ? -20.291 0.440 8.589 1.00 92.50 289 GLY A CA 1
ATOM 2351 C C . GLY A 1 289 ? -21.453 1.273 8.029 1.00 92.50 289 GLY A C 1
ATOM 2352 O O . GLY A 1 289 ? -22.603 0.980 8.343 1.00 92.50 289 GLY A O 1
ATOM 2353 N N . LYS A 1 290 ? -21.187 2.285 7.190 1.00 92.50 290 LYS A N 1
ATOM 2354 C CA . LYS A 1 290 ? -22.209 3.075 6.471 1.00 92.50 290 LYS A CA 1
ATOM 2355 C C . LYS A 1 290 ? -22.194 2.801 4.969 1.00 92.50 290 LYS A C 1
ATOM 2357 O O . LYS A 1 290 ? -23.246 2.740 4.342 1.00 92.50 290 LYS A O 1
ATOM 2362 N N . VAL A 1 291 ? -21.002 2.640 4.402 1.00 94.31 291 VAL A N 1
ATOM 2363 C CA . VAL A 1 291 ? -20.760 2.262 3.007 1.00 94.31 291 VAL A CA 1
ATOM 2364 C C . VAL A 1 291 ? -19.709 1.157 2.948 1.00 94.31 291 VAL A C 1
ATOM 2366 O O . VAL A 1 291 ? -18.882 1.024 3.855 1.00 94.31 291 VAL A O 1
ATOM 2369 N N . ALA A 1 292 ? -19.745 0.363 1.883 1.00 95.56 292 ALA A N 1
ATOM 2370 C CA . ALA A 1 292 ? -18.732 -0.632 1.555 1.00 95.56 292 ALA A CA 1
ATOM 2371 C C . ALA A 1 292 ? -18.216 -0.372 0.136 1.00 95.56 292 ALA A C 1
ATOM 2373 O O . ALA A 1 292 ? -18.970 0.109 -0.713 1.00 95.56 292 ALA A O 1
ATOM 2374 N N . TRP A 1 293 ? -16.940 -0.655 -0.104 1.00 96.50 293 TRP A N 1
ATOM 2375 C CA . TRP A 1 293 ? -16.272 -0.445 -1.385 1.00 96.50 293 TRP A CA 1
ATOM 2376 C C . TRP A 1 293 ? -15.245 -1.543 -1.648 1.00 96.50 293 TRP A C 1
ATOM 2378 O O . TRP A 1 293 ? -14.774 -2.217 -0.734 1.00 96.50 293 TRP A O 1
ATOM 2388 N N . GLY A 1 294 ? -14.903 -1.702 -2.919 1.00 93.69 294 GLY A N 1
ATOM 2389 C CA . GLY A 1 294 ? -13.929 -2.666 -3.400 1.00 93.69 294 GLY A CA 1
ATOM 2390 C C . GLY A 1 294 ? -13.449 -2.275 -4.791 1.00 93.69 294 GLY A C 1
ATOM 2391 O O . GLY A 1 294 ? -13.822 -1.223 -5.313 1.00 93.69 294 GLY A O 1
ATOM 2392 N N . LEU A 1 295 ? -12.622 -3.127 -5.382 1.00 90.31 295 LEU A N 1
ATOM 2393 C CA . LEU A 1 295 ? -12.000 -2.900 -6.687 1.00 90.31 295 LEU A CA 1
ATOM 2394 C C . LEU A 1 295 ? -11.909 -4.200 -7.479 1.00 90.31 295 LEU A C 1
ATOM 2396 O O . LEU A 1 295 ? -11.934 -5.276 -6.876 1.00 90.31 295 LEU A O 1
ATOM 2400 N N . THR A 1 296 ? -11.850 -4.083 -8.804 1.00 84.25 296 THR A N 1
ATOM 2401 C CA . THR A 1 296 ? -11.453 -5.178 -9.692 1.00 84.25 296 THR A CA 1
ATOM 2402 C C . THR A 1 296 ? -10.148 -4.862 -10.375 1.00 84.25 296 THR A C 1
ATOM 2404 O O . THR A 1 296 ? -10.048 -3.712 -10.860 1.00 84.25 296 THR A O 1
#

Radius of gyration: 23.36 Å; Cα contacts (8 Å, |Δi|>4): 395; chains: 1; bounding box: 76×55×65 Å

Foldseek 3Di:
DDDDDDPPPPPPPPPPPPLDLDWDADPVGATEAEDADLLSLLLSLLLVLLQPPVVLLQCLLCLLCLNCCVQVNPVLNLSSVLSVVVVLLVVLVVVLVPDDPVLVSSLASSQNSSQNSQVNNCPDPVNVVSVHGGDGGDSSSQVSSVVSVVCLVVLLCVQVVVVLVVCCVVVPVCSCVVPPDPPPPPVDDPQDVPNDDPDDPPPPPPPPDPPDPVSSVSHDNSFADDWDWDKDWDALVRDPVSDIDIDTGTDGDDDVVDQWRWHWYDHPVWTWTATDGSSHSDRAFTDGVVDGDHDD

Nearest PDB structures (foldseek):
  4hst-assembly1_A  TM=8.792E-01  e=2.142E-06  Pseudomonas
  3s8r-assembly2_B  TM=7.889E-01  e=3.254E-06  Pseudomonas sp. SY-77-1
  4pem-assembly4_G  TM=6.262E-01  e=4.943E-06  Kluyvera cryocrescens
  1ai5-assembly1_A  TM=6.286E-01  e=4.226E-06  Escherichia coli
  3jtr-assembly1_A  TM=8.174E-01  e=1.553E-03  Pseudomonas sp. GK16

Mean predicted aligned error: 9.71 Å

pLDDT: mean 83.81, std 19.61, range [27.31, 98.81]